Protein AF-A0A7J6NJK5-F1 (afdb_monomer_lite)

Secondary structure (DSSP, 8-state):
-HHHHHHHHHHSS-EEEEEESSEEETTS-EEEEEEEES--GGGEEEEEEEETTEEEP-EEEEEEEEPPPTTSPPEEEEEEEEPPPPGGG-SS-PEEEEEEETTS-EEEEEEEEEEE----EEEEEE-TTEEEEGGGTEEEE-SSSS--EEEESSPPPEEPP-SS-TT-EEEEEEEEEEE-S-S---EEEEESS-GGGGGTTTT-TT--TT---GGG---S-HHHHHHHHHSPPTT-TTS--EEEEETTTTEEEETTEEEEPPTTT--HHHH--TT-EEEEEEETTEEEEEETTEEEEEEEPPHHHHHHHHHHTTS--EEEEE--TTEEEEEEPPTTPPPP-

Radius of gyration: 24.94 Å; chains: 1; bounding box: 56×58×78 Å

Foldseek 3Di:
DVVVVVVVVVQQAKAFPAKPPQEDEAQAKDKIKTKIWQAALVFFDDKFKDFANHTFDKDFPDKDWDDDPPPGTTMIITMIITHHDDPVSQPDTQIKMWTATNVRRIYIDTSSHHYFHQFFWDPVQFFPQWDADPRRQKIFRNDDFFRGKIWTQFFFDWADQDPVFNQTWGKWKKAQAAFDAFQKAKKKKKKLDNRVQQPPPPPDPDDDPPHHHSVCQDDDDRVVSVLVNHADDPPSLLPMWMWMFGIVVTWIDINNDIHGDDVVLDDCSPPPDHGKMWMWIDGLFWIWIDINLHTRDIDGHDPVRSVSSVVCRVGTMMMMMTCGTGRRMMGIDTSPDDRHD

pLDDT: mean 83.82, std 15.02, range [39.5, 98.06]

InterPro domains:
  IPR006573 Neuralized homology repeat (NHR) domain [PF07177] (125-332)
  IPR037962 Neuralized [PTHR12429] (114-333)
  IPR043136 B30.2/SPRY domain superfamily [G3DSA:2.60.120.920] (121-333)

Organism: Perkinsus olseni (NCBI:txid32597)

Sequence (341 aa):
SFLLRGAFEYFDQARVVDVSPRVLPYDMRSTVKITVLNLDGRSVVGAEVRLAVELVPSEIQTVTGRSVPEGDPPCTEVTLSIPPIEEQRRQGGAVSISIIGRAGNVAEGTDCVRLYRPMVFEPVVKGSRVKLEEDGTVAVRKTGINNAVVFSKYPVKRLPRSVRLPSGGVYYSITVTRAATAMKTFALGLTTIDPSQSTASTSSLFASPTSFSAANLPSFHVEEDAMATLAPKAGESAGFCSLLVGYDPVRLWVNGRTHKISSRQWRPAREVSVGDSVGLLFSFDRVAVYQNGVLRVEVQLGDDEASLSRGHMASDWWAVLDVLGKVSGVRLNGEDEEPPE

Structure (mmCIF, N/CA/C/O backbone):
data_AF-A0A7J6NJK5-F1
#
_entry.id   AF-A0A7J6NJK5-F1
#
loop_
_atom_site.group_PDB
_atom_site.id
_atom_site.type_symbol
_atom_site.label_atom_id
_atom_site.label_alt_id
_atom_site.label_comp_id
_atom_site.label_asym_id
_atom_site.label_entity_id
_atom_site.label_seq_id
_atom_site.pdbx_PDB_ins_code
_atom_site.Cartn_x
_atom_site.Cartn_y
_atom_site.Cartn_z
_atom_site.occupancy
_atom_site.B_iso_or_equiv
_atom_site.auth_seq_id
_atom_site.auth_comp_id
_atom_site.auth_asym_id
_atom_site.auth_atom_id
_atom_site.pdbx_PDB_model_num
ATOM 1 N N . SER A 1 1 ? 14.242 -23.452 -50.412 1.00 53.22 1 SER A N 1
ATOM 2 C CA . SER A 1 1 ? 15.278 -22.532 -49.893 1.00 53.22 1 SER A CA 1
ATOM 3 C C . SER A 1 1 ? 14.728 -21.181 -49.422 1.00 53.22 1 SER A C 1
ATOM 5 O O . SER A 1 1 ? 15.377 -20.565 -48.591 1.00 53.22 1 SER A O 1
ATOM 7 N N . PHE A 1 2 ? 13.538 -20.725 -49.848 1.00 39.53 2 PHE A N 1
ATOM 8 C CA . PHE A 1 2 ? 12.938 -19.473 -49.342 1.00 39.53 2 PHE A CA 1
ATOM 9 C C . PHE A 1 2 ? 12.384 -19.553 -47.904 1.00 39.53 2 PHE A C 1
ATOM 11 O O . PHE A 1 2 ? 12.531 -18.597 -47.155 1.00 39.53 2 PHE A O 1
ATOM 18 N N . LEU A 1 3 ? 11.85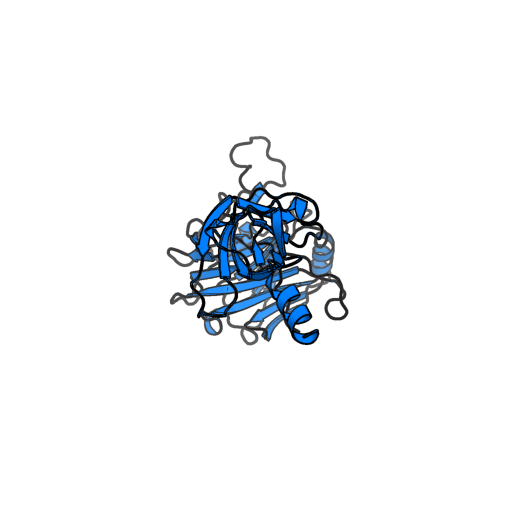2 -20.706 -47.472 1.00 39.50 3 LEU A N 1
ATOM 19 C CA . LEU A 1 3 ? 11.388 -20.904 -46.084 1.00 39.50 3 LEU A CA 1
ATOM 20 C C . LEU A 1 3 ? 12.532 -20.973 -45.051 1.00 39.50 3 LEU A C 1
ATOM 22 O O . LEU A 1 3 ? 12.324 -20.651 -43.891 1.00 39.50 3 LEU A O 1
ATOM 26 N N . LEU A 1 4 ? 13.749 -21.337 -45.477 1.00 41.00 4 LEU A N 1
ATOM 27 C CA . LEU A 1 4 ? 14.944 -21.315 -44.621 1.00 41.00 4 LEU A CA 1
ATOM 28 C C . LEU A 1 4 ? 15.528 -19.902 -44.499 1.00 41.00 4 LEU A C 1
ATOM 30 O O . LEU A 1 4 ? 15.938 -19.522 -43.413 1.00 41.00 4 LEU A O 1
ATOM 34 N N . ARG A 1 5 ? 15.501 -19.088 -45.565 1.00 42.41 5 ARG A N 1
ATOM 35 C CA . ARG A 1 5 ? 15.934 -17.679 -45.494 1.00 42.41 5 ARG A CA 1
ATOM 36 C C . ARG A 1 5 ? 15.085 -16.851 -44.527 1.00 42.41 5 ARG A C 1
ATOM 38 O O . ARG A 1 5 ? 15.652 -16.123 -43.727 1.00 42.41 5 ARG A O 1
ATOM 45 N N . GLY A 1 6 ? 13.763 -17.041 -44.539 1.00 43.25 6 GLY A N 1
ATOM 46 C CA . GLY A 1 6 ? 12.870 -16.380 -43.580 1.00 43.25 6 GLY A CA 1
ATOM 47 C C . GLY A 1 6 ? 13.055 -16.852 -42.132 1.00 43.25 6 GLY A C 1
ATOM 48 O O . GLY A 1 6 ? 12.812 -16.080 -41.213 1.00 43.25 6 GLY A O 1
ATOM 49 N N . ALA A 1 7 ? 13.523 -18.087 -41.911 1.00 45.38 7 ALA A N 1
ATOM 50 C CA . ALA A 1 7 ? 13.890 -18.556 -40.576 1.00 45.38 7 ALA A CA 1
ATOM 51 C C . ALA A 1 7 ? 15.211 -17.922 -40.106 1.00 45.38 7 ALA A C 1
ATOM 53 O O . ALA A 1 7 ? 15.264 -17.415 -38.994 1.00 45.38 7 ALA A O 1
ATOM 54 N N . PHE A 1 8 ? 16.243 -17.870 -40.960 1.00 46.16 8 PHE A N 1
ATOM 55 C CA . PHE A 1 8 ? 17.541 -17.266 -40.624 1.00 46.16 8 PHE A CA 1
ATOM 56 C C . PHE A 1 8 ? 17.480 -15.746 -40.411 1.00 46.16 8 PHE A C 1
ATOM 58 O O . PHE A 1 8 ? 18.129 -15.247 -39.499 1.00 46.16 8 PHE A O 1
ATOM 65 N N . GLU A 1 9 ? 16.643 -15.012 -41.151 1.00 48.94 9 GLU A N 1
ATOM 66 C CA . GLU A 1 9 ? 16.450 -13.568 -40.919 1.00 48.94 9 GLU A CA 1
ATOM 67 C C . GLU A 1 9 ? 15.833 -13.256 -39.540 1.00 48.94 9 GLU A C 1
ATOM 69 O O . GLU A 1 9 ? 16.074 -12.184 -38.988 1.00 48.94 9 GLU A O 1
ATOM 74 N N . TYR A 1 10 ? 15.106 -14.205 -38.936 1.00 48.06 10 TYR A N 1
ATOM 75 C CA . TYR A 1 10 ? 14.612 -14.100 -37.556 1.00 48.06 10 TYR A CA 1
ATOM 76 C C . TYR A 1 10 ? 15.658 -14.489 -36.491 1.00 48.06 10 TYR A C 1
ATOM 78 O O . TYR A 1 10 ? 15.478 -14.144 -35.322 1.00 48.06 10 TYR A O 1
ATOM 86 N N . PHE A 1 11 ? 16.744 -15.179 -36.866 1.00 54.00 11 PHE A N 1
ATOM 87 C CA . PHE A 1 11 ? 17.804 -15.621 -35.946 1.00 54.00 11 PHE A CA 1
ATOM 88 C C . PHE A 1 11 ? 18.951 -14.614 -35.774 1.00 54.00 11 PHE A C 1
ATOM 90 O O . PHE A 1 11 ? 19.716 -14.746 -34.825 1.00 54.00 11 PHE A O 1
ATOM 97 N N . ASP A 1 12 ? 19.054 -13.585 -36.617 1.00 64.69 12 ASP A N 1
ATOM 98 C CA . ASP A 1 12 ? 20.155 -12.611 -36.522 1.00 64.69 12 ASP A CA 1
ATOM 99 C C . ASP A 1 12 ? 19.806 -11.354 -35.710 1.00 64.69 12 ASP A C 1
ATOM 101 O O . ASP A 1 12 ? 20.689 -10.579 -35.336 1.00 64.69 12 ASP A O 1
ATOM 105 N N . GLN A 1 13 ? 18.524 -11.128 -35.406 1.00 78.31 13 GLN A N 1
ATOM 106 C CA . GLN A 1 13 ? 18.110 -9.961 -34.631 1.00 78.31 13 GLN A CA 1
ATOM 107 C C . GLN A 1 13 ? 18.151 -10.260 -33.134 1.00 78.31 13 GLN A C 1
ATOM 109 O O . GLN A 1 13 ? 17.471 -11.164 -32.637 1.00 78.31 13 GLN A O 1
ATOM 114 N N . ALA A 1 14 ? 18.944 -9.467 -32.414 1.00 82.50 14 ALA A N 1
ATOM 115 C CA . ALA A 1 14 ? 18.967 -9.488 -30.963 1.00 82.50 14 ALA A CA 1
ATOM 116 C C . ALA A 1 14 ? 17.609 -9.011 -30.425 1.00 82.50 14 ALA A C 1
ATOM 118 O O . ALA A 1 14 ? 17.101 -7.969 -30.839 1.00 82.50 14 ALA A O 1
ATOM 119 N N . ARG A 1 15 ? 17.004 -9.769 -29.506 1.00 86.69 15 ARG A N 1
ATOM 120 C CA . ARG A 1 15 ? 15.652 -9.475 -29.006 1.00 86.69 15 ARG A CA 1
ATOM 121 C C . ARG A 1 15 ? 15.552 -9.674 -27.504 1.00 86.69 15 ARG A C 1
ATOM 123 O O . ARG A 1 15 ? 15.949 -10.718 -26.990 1.00 86.69 15 ARG A O 1
ATOM 130 N N . VAL A 1 16 ? 14.950 -8.705 -26.815 1.00 87.12 16 VAL A N 1
ATOM 131 C CA . VAL A 1 16 ? 14.536 -8.864 -25.417 1.00 87.12 16 VAL A CA 1
ATOM 132 C C . VAL A 1 16 ? 13.355 -9.834 -25.370 1.00 87.12 16 VAL A C 1
ATOM 134 O O . VAL A 1 16 ? 12.302 -9.566 -25.950 1.00 87.12 16 VAL A O 1
ATOM 137 N N . VAL A 1 17 ? 13.535 -10.979 -24.713 1.00 89.06 17 VAL A N 1
ATOM 138 C CA . VAL A 1 17 ? 12.494 -12.019 -24.602 1.00 89.06 17 VAL A CA 1
ATOM 139 C C . VAL A 1 17 ? 11.865 -12.108 -23.227 1.00 89.06 17 VAL A C 1
ATOM 141 O O . VAL A 1 17 ? 10.730 -12.564 -23.109 1.00 89.06 17 VAL A O 1
ATOM 144 N N . ASP A 1 18 ? 12.576 -11.661 -22.196 1.00 88.88 18 ASP A N 1
ATOM 145 C CA . ASP A 1 18 ? 12.035 -11.601 -20.849 1.00 88.88 18 ASP A CA 1
ATOM 146 C C . ASP A 1 18 ? 12.670 -10.470 -20.048 1.00 88.88 18 ASP A C 1
ATOM 148 O O . ASP A 1 18 ? 13.848 -10.147 -20.225 1.00 88.88 18 ASP A O 1
ATOM 152 N N . VAL A 1 19 ? 11.868 -9.894 -19.158 1.00 89.00 19 VAL A N 1
ATOM 153 C CA . VAL A 1 19 ? 12.282 -8.869 -18.206 1.00 89.00 19 VAL A CA 1
ATOM 154 C C . VAL A 1 19 ? 11.649 -9.185 -16.858 1.00 89.00 19 VAL A C 1
ATOM 156 O O . VAL A 1 19 ? 10.432 -9.350 -16.753 1.00 89.00 19 VAL A O 1
ATOM 159 N N . SER A 1 20 ? 12.481 -9.269 -15.822 1.00 89.88 20 SER A N 1
ATOM 160 C CA . SER A 1 20 ? 12.057 -9.593 -14.464 1.00 89.88 20 SER A CA 1
ATOM 161 C C . SER A 1 20 ? 12.750 -8.689 -13.433 1.00 89.88 20 SER A C 1
ATOM 163 O O . SER A 1 20 ? 13.978 -8.624 -13.429 1.00 89.88 20 SER A O 1
ATOM 165 N N . PRO A 1 21 ? 12.009 -8.053 -12.508 1.00 89.69 21 PRO A N 1
ATOM 166 C CA . PRO A 1 21 ? 10.549 -8.056 -12.422 1.00 89.69 21 PRO A CA 1
ATOM 167 C C . PRO A 1 21 ? 9.915 -7.179 -13.519 1.00 89.69 21 PRO A C 1
ATOM 169 O O . PRO A 1 21 ? 10.523 -6.227 -13.998 1.00 89.69 21 PRO A O 1
ATOM 172 N N . ARG A 1 22 ? 8.664 -7.481 -13.897 1.00 87.50 22 ARG A N 1
ATOM 173 C CA . ARG A 1 22 ? 7.872 -6.672 -14.856 1.00 87.50 22 ARG A CA 1
ATOM 174 C C . ARG A 1 22 ? 7.278 -5.403 -14.247 1.00 87.50 22 ARG A C 1
ATOM 176 O O . ARG A 1 22 ? 6.635 -4.617 -14.938 1.00 87.50 22 ARG A O 1
ATOM 183 N N . VAL A 1 23 ? 7.452 -5.227 -12.945 1.00 85.50 23 VAL A N 1
ATOM 184 C CA . VAL A 1 23 ? 6.985 -4.071 -12.190 1.00 85.50 23 VAL A CA 1
ATOM 185 C C . VAL A 1 23 ? 8.125 -3.542 -11.339 1.00 85.50 23 VAL A C 1
ATOM 187 O O . VAL A 1 23 ? 8.791 -4.327 -10.663 1.00 85.50 23 VAL A O 1
ATOM 190 N N . LEU A 1 24 ? 8.351 -2.229 -11.373 1.00 85.88 24 LEU A N 1
ATOM 191 C CA . LEU A 1 24 ? 9.367 -1.581 -10.544 1.00 85.88 24 LEU A CA 1
ATOM 192 C C . LEU A 1 24 ? 8.744 -0.540 -9.621 1.00 85.88 24 LEU A C 1
ATOM 194 O O . LEU A 1 24 ? 7.937 0.273 -10.083 1.00 85.88 24 LEU A O 1
ATOM 198 N N . PRO A 1 25 ? 9.139 -0.530 -8.340 1.00 85.62 25 PRO A N 1
ATOM 199 C CA . PRO A 1 25 ? 8.789 0.553 -7.449 1.00 85.62 25 PRO A CA 1
ATOM 200 C C . PRO A 1 25 ? 9.523 1.829 -7.872 1.00 85.62 25 PRO A C 1
ATOM 202 O O . PRO A 1 25 ? 10.725 1.805 -8.145 1.00 85.62 25 PRO A O 1
ATOM 205 N N . TYR A 1 26 ? 8.821 2.956 -7.897 1.00 85.06 26 TYR A N 1
ATOM 206 C CA . TYR A 1 26 ? 9.485 4.256 -7.975 1.00 85.06 26 TYR A CA 1
ATOM 207 C C . TYR A 1 26 ? 10.072 4.648 -6.604 1.00 85.06 26 TYR A C 1
ATOM 209 O O . TYR A 1 26 ? 9.791 3.997 -5.597 1.00 85.06 26 TYR A O 1
ATOM 217 N N . ASP A 1 27 ? 10.917 5.686 -6.562 1.00 84.25 27 ASP A N 1
ATOM 218 C CA . ASP A 1 27 ? 11.643 6.159 -5.363 1.00 84.25 27 ASP A CA 1
ATOM 219 C C . ASP A 1 27 ? 12.529 5.098 -4.673 1.00 84.25 27 ASP A C 1
ATOM 221 O O . ASP A 1 27 ? 13.123 5.345 -3.621 1.00 84.25 27 ASP A O 1
ATOM 225 N N . MET A 1 28 ? 12.674 3.922 -5.281 1.00 85.06 28 MET A N 1
ATOM 226 C CA . MET A 1 28 ? 13.475 2.817 -4.778 1.00 85.06 28 MET A CA 1
ATOM 227 C C . MET A 1 28 ? 14.457 2.363 -5.849 1.00 85.06 28 MET A C 1
ATOM 229 O O . MET A 1 28 ? 14.147 2.312 -7.040 1.00 85.06 28 MET A O 1
ATOM 233 N N . ARG A 1 29 ? 15.667 2.008 -5.412 1.00 88.69 29 ARG A N 1
ATOM 234 C CA . ARG A 1 29 ? 16.632 1.360 -6.296 1.00 88.69 29 ARG A CA 1
ATOM 235 C C . ARG A 1 29 ? 16.080 -0.007 -6.675 1.00 88.69 29 ARG A C 1
ATOM 237 O O . ARG A 1 29 ? 15.724 -0.790 -5.799 1.00 88.69 29 ARG A O 1
ATOM 244 N N . SER A 1 30 ? 16.064 -0.294 -7.967 1.00 90.31 30 SER A N 1
ATOM 245 C CA . SER A 1 30 ? 15.535 -1.544 -8.491 1.00 90.31 30 SER A CA 1
ATOM 246 C C . SER A 1 30 ? 16.601 -2.312 -9.256 1.00 90.31 30 SER A C 1
ATOM 248 O O . SER A 1 30 ? 17.482 -1.725 -9.881 1.00 90.31 30 SER A O 1
ATOM 250 N N . THR A 1 31 ? 16.521 -3.638 -9.202 1.00 91.94 31 THR A N 1
ATOM 251 C CA . THR A 1 31 ? 17.359 -4.524 -10.013 1.00 91.94 31 THR A CA 1
ATOM 252 C C . THR A 1 31 ? 16.481 -5.196 -11.054 1.00 91.94 31 THR A C 1
ATOM 254 O O . THR A 1 31 ? 15.470 -5.800 -10.700 1.00 91.94 31 THR A O 1
ATOM 257 N N . VAL A 1 32 ? 16.858 -5.083 -12.325 1.00 91.88 32 VAL A N 1
ATOM 258 C CA . VAL A 1 32 ? 16.126 -5.672 -13.449 1.00 91.88 32 VAL A CA 1
ATOM 259 C C . VAL A 1 32 ? 17.016 -6.666 -14.163 1.00 91.88 32 VAL A C 1
ATOM 261 O O . VAL A 1 32 ? 18.139 -6.354 -14.544 1.00 91.88 32 VAL A O 1
ATOM 264 N N . LYS A 1 33 ? 16.494 -7.867 -14.364 1.00 92.31 33 LYS A N 1
ATOM 265 C CA . LYS A 1 33 ? 17.125 -8.941 -15.114 1.00 92.31 33 LYS A CA 1
ATOM 266 C C . LYS A 1 33 ? 16.468 -9.037 -16.480 1.00 92.31 33 LYS A C 1
ATOM 268 O O . LYS A 1 33 ? 15.254 -9.204 -16.573 1.00 92.31 33 LYS A O 1
ATOM 273 N N . ILE A 1 34 ? 17.275 -8.941 -17.524 1.00 90.69 34 ILE A N 1
ATOM 274 C CA . ILE A 1 34 ? 16.834 -8.934 -18.916 1.00 90.69 34 ILE A CA 1
ATOM 275 C C . ILE A 1 34 ? 17.445 -10.134 -19.611 1.00 90.69 34 ILE A C 1
ATOM 277 O O . ILE A 1 34 ? 18.653 -10.355 -19.541 1.00 90.69 34 ILE A O 1
ATOM 281 N N . THR A 1 35 ? 16.606 -10.890 -20.303 1.00 88.38 35 THR A N 1
ATOM 282 C CA . THR A 1 35 ? 17.037 -12.013 -21.130 1.00 88.38 35 THR A CA 1
ATOM 283 C C . THR A 1 35 ? 16.979 -11.594 -22.591 1.00 88.38 35 THR A C 1
ATOM 285 O O . THR A 1 35 ? 15.918 -11.211 -23.091 1.00 88.38 35 THR A O 1
ATOM 288 N N . VAL A 1 36 ? 18.120 -11.665 -23.273 1.00 86.81 36 VAL A N 1
ATOM 289 C CA . VAL A 1 36 ? 18.286 -11.299 -24.681 1.00 86.81 36 VAL A CA 1
ATOM 290 C C . VAL A 1 36 ? 18.660 -12.540 -25.484 1.00 86.81 36 VAL A C 1
ATOM 292 O O . VAL A 1 36 ? 19.646 -13.208 -25.166 1.00 86.81 36 VAL A O 1
ATOM 295 N N . LEU A 1 37 ? 17.889 -12.844 -26.527 1.00 85.62 37 LEU A N 1
ATOM 296 C CA . LEU A 1 37 ? 18.253 -13.857 -27.521 1.00 85.62 37 LEU A CA 1
ATOM 297 C C . LEU A 1 37 ? 19.108 -13.249 -28.629 1.00 85.62 37 LEU A C 1
ATOM 299 O O . LEU A 1 37 ? 18.997 -12.056 -28.910 1.00 85.62 37 LEU A O 1
ATOM 303 N N . ASN A 1 38 ? 19.912 -14.092 -29.277 1.00 82.31 38 ASN A N 1
ATOM 304 C CA . ASN A 1 38 ? 20.775 -13.744 -30.410 1.00 82.31 38 ASN A CA 1
ATOM 305 C C . ASN A 1 38 ? 21.809 -12.662 -30.071 1.00 82.31 38 ASN A C 1
ATOM 307 O O . ASN A 1 38 ? 22.196 -11.854 -30.914 1.00 82.31 38 ASN A O 1
ATOM 311 N N . LEU A 1 39 ? 22.269 -12.642 -28.818 1.00 78.00 39 LEU A N 1
ATOM 312 C CA . LEU A 1 39 ? 23.338 -11.761 -28.369 1.00 78.00 39 LEU A CA 1
ATOM 313 C C . LEU A 1 39 ? 24.341 -12.574 -27.558 1.00 78.00 39 LEU A C 1
ATOM 315 O O . LEU A 1 39 ? 23.973 -13.196 -26.564 1.00 78.00 39 LEU A O 1
ATOM 319 N N . ASP A 1 40 ? 25.606 -12.575 -27.976 1.00 77.69 40 ASP A N 1
ATOM 320 C CA . ASP A 1 40 ? 26.704 -13.133 -27.182 1.00 77.69 40 ASP A CA 1
ATOM 321 C C . ASP A 1 40 ? 27.016 -12.192 -26.010 1.00 77.69 40 ASP A C 1
ATOM 323 O O . ASP A 1 40 ? 27.186 -10.985 -26.197 1.00 77.69 40 ASP A O 1
ATOM 327 N N . GLY A 1 41 ? 27.137 -12.740 -24.801 1.00 69.31 41 GLY A N 1
ATOM 328 C CA . GLY A 1 41 ? 27.370 -11.969 -23.581 1.00 69.31 41 GLY A CA 1
ATOM 329 C C . GLY A 1 41 ? 28.659 -11.153 -23.632 1.00 69.31 41 GLY A C 1
ATOM 330 O O . GLY A 1 41 ? 28.711 -10.049 -23.100 1.00 69.31 41 GLY A O 1
ATOM 331 N N . ARG A 1 42 ? 29.683 -11.631 -24.352 1.00 76.88 42 ARG A N 1
ATOM 332 C CA . ARG A 1 42 ? 30.941 -10.883 -24.564 1.00 76.88 42 ARG A CA 1
ATOM 333 C C . ARG A 1 42 ? 30.784 -9.676 -25.487 1.00 76.88 42 ARG A C 1
ATOM 335 O O . ARG A 1 42 ? 31.674 -8.826 -25.547 1.00 76.88 42 ARG A O 1
ATOM 342 N N . SER A 1 43 ? 29.680 -9.629 -26.223 1.00 80.38 43 SER A N 1
ATOM 343 C CA . SER A 1 43 ? 29.366 -8.568 -27.169 1.00 80.38 43 SER A CA 1
ATOM 344 C C . SER A 1 43 ? 28.515 -7.464 -26.552 1.00 80.38 43 SER A C 1
ATOM 346 O O . SER A 1 43 ? 28.355 -6.443 -27.206 1.00 80.38 43 SER A O 1
ATOM 348 N N . VAL A 1 44 ? 28.001 -7.600 -25.325 1.00 81.50 44 VAL A N 1
ATOM 349 C CA . VAL A 1 44 ? 27.269 -6.513 -24.650 1.00 81.50 44 VAL A CA 1
ATOM 350 C C . VAL A 1 44 ? 28.238 -5.383 -24.297 1.00 81.50 44 VAL A C 1
ATOM 352 O O . VAL A 1 44 ? 29.250 -5.614 -23.638 1.00 81.50 44 VAL A O 1
ATOM 355 N N . VAL A 1 45 ? 27.932 -4.160 -24.733 1.00 85.19 45 VAL A N 1
ATOM 356 C CA . VAL A 1 45 ? 28.748 -2.961 -24.455 1.00 85.19 45 VAL A CA 1
ATOM 357 C C . VAL A 1 45 ? 27.993 -1.892 -23.677 1.00 85.19 45 VAL A C 1
ATOM 359 O O . VAL A 1 45 ? 28.621 -1.015 -23.092 1.00 85.19 45 VAL A O 1
ATOM 362 N N . GLY A 1 46 ? 26.663 -1.963 -23.648 1.00 84.19 46 GLY A N 1
ATOM 363 C CA . GLY A 1 46 ? 25.845 -0.986 -22.951 1.00 84.19 46 GLY A CA 1
ATOM 364 C C . GLY A 1 46 ? 24.399 -1.431 -22.794 1.00 84.19 46 GLY A C 1
ATOM 365 O O . GLY A 1 46 ? 23.942 -2.393 -23.413 1.00 84.19 46 GLY A O 1
ATOM 366 N N . ALA A 1 47 ? 23.692 -0.708 -21.938 1.00 85.50 47 ALA A N 1
ATOM 367 C CA . ALA A 1 47 ? 22.262 -0.822 -21.744 1.00 85.50 47 ALA A CA 1
ATOM 368 C C . ALA A 1 47 ? 21.706 0.586 -21.546 1.00 85.50 47 ALA A C 1
ATOM 370 O O . ALA A 1 47 ? 22.270 1.376 -20.789 1.00 85.50 47 ALA A O 1
ATOM 371 N N . GLU A 1 48 ? 20.615 0.885 -22.233 1.00 88.56 48 GLU A N 1
ATOM 372 C CA . GLU A 1 48 ? 19.862 2.119 -22.085 1.00 88.56 48 GLU A CA 1
ATOM 373 C C . GLU A 1 48 ? 18.490 1.783 -21.513 1.00 88.56 48 GLU A C 1
ATOM 375 O O . GLU A 1 48 ? 17.733 1.004 -22.093 1.00 88.56 48 GLU A O 1
ATOM 380 N N . VAL A 1 49 ? 18.161 2.389 -20.378 1.00 83.88 49 VAL A N 1
ATOM 381 C CA . VAL A 1 49 ? 16.812 2.359 -19.816 1.00 83.88 49 VAL A CA 1
ATOM 382 C C . VAL A 1 49 ? 16.168 3.699 -20.119 1.00 83.88 49 VAL A C 1
ATOM 384 O O . VAL A 1 49 ? 16.734 4.745 -19.807 1.00 83.88 49 VAL A O 1
ATOM 387 N N . ARG A 1 50 ? 14.989 3.687 -20.732 1.00 84.00 50 ARG A N 1
ATOM 388 C CA . ARG A 1 50 ? 14.237 4.901 -21.039 1.00 84.00 50 ARG A CA 1
ATOM 389 C C . ARG A 1 50 ? 12.876 4.861 -20.367 1.00 84.00 50 ARG A C 1
ATOM 391 O O . ARG A 1 50 ? 12.211 3.829 -20.331 1.00 84.00 50 ARG A O 1
ATOM 398 N N . LEU A 1 51 ? 12.465 6.004 -19.836 1.00 80.38 51 LEU A N 1
ATOM 399 C CA . LEU A 1 51 ? 11.115 6.245 -19.352 1.00 80.38 51 LEU A CA 1
ATOM 400 C C . LEU A 1 51 ? 10.441 7.193 -20.339 1.00 80.38 51 LEU A C 1
ATOM 402 O O . LEU A 1 51 ? 10.800 8.369 -20.414 1.00 80.38 51 LEU A O 1
ATOM 406 N N . ALA A 1 52 ? 9.502 6.671 -21.130 1.00 80.94 52 ALA A N 1
ATOM 407 C CA . ALA A 1 52 ? 9.037 7.347 -22.341 1.00 80.94 52 ALA A CA 1
ATOM 408 C C . ALA A 1 52 ? 10.224 7.741 -23.251 1.00 80.94 52 ALA A C 1
ATOM 410 O O . ALA A 1 52 ? 10.862 6.875 -23.843 1.00 80.94 52 ALA A O 1
ATOM 411 N N . VAL A 1 53 ? 10.540 9.035 -23.354 1.00 80.44 53 VAL A N 1
ATOM 412 C CA . VAL A 1 53 ? 11.654 9.552 -24.172 1.00 80.44 53 VAL A CA 1
ATOM 413 C C . VAL A 1 53 ? 12.904 9.890 -23.359 1.00 80.44 53 VAL A C 1
ATOM 415 O O . VAL A 1 53 ? 13.946 10.189 -23.939 1.00 80.44 53 VAL A O 1
ATOM 418 N N . GLU A 1 54 ? 12.819 9.869 -22.029 1.00 84.00 54 GLU A N 1
ATOM 419 C CA . GLU A 1 54 ? 13.909 10.305 -21.164 1.00 84.00 54 GLU A CA 1
ATOM 420 C C . GLU A 1 54 ? 14.828 9.136 -20.804 1.00 84.00 54 GLU A C 1
ATOM 422 O O . GLU A 1 54 ? 14.366 8.075 -20.381 1.00 84.00 54 GLU A O 1
ATOM 427 N N . LEU A 1 55 ? 16.139 9.340 -20.940 1.00 87.00 55 LEU A N 1
ATOM 428 C CA . LEU A 1 55 ? 17.134 8.368 -20.506 1.00 87.00 55 LEU A CA 1
ATOM 429 C C . LEU A 1 55 ? 17.197 8.343 -18.974 1.00 87.00 55 LEU A C 1
ATOM 431 O O . LEU A 1 55 ? 17.491 9.352 -18.332 1.00 87.00 55 LEU A O 1
ATOM 435 N N . VAL A 1 56 ? 16.958 7.172 -18.397 1.00 85.94 56 VAL A N 1
ATOM 436 C CA . VAL A 1 56 ? 17.166 6.910 -16.976 1.00 85.94 56 VAL A CA 1
ATOM 437 C C . VAL A 1 56 ? 18.583 6.361 -16.820 1.00 85.94 56 VAL A C 1
ATOM 439 O O . VAL A 1 56 ? 18.922 5.379 -17.486 1.00 85.94 56 VAL A O 1
ATOM 442 N N . PRO A 1 57 ? 19.432 6.955 -15.961 1.00 87.00 57 PRO A N 1
ATOM 443 C CA . PRO A 1 57 ? 20.747 6.393 -15.687 1.00 87.00 57 PRO A CA 1
ATOM 444 C C . PRO A 1 57 ? 20.601 4.938 -15.238 1.00 87.00 57 PRO A C 1
ATOM 446 O O . PRO A 1 57 ? 19.803 4.651 -14.356 1.00 87.00 57 PRO A O 1
ATOM 449 N N . SER A 1 58 ? 21.354 4.014 -15.822 1.00 88.25 58 SER A N 1
ATOM 450 C CA . SER A 1 58 ? 21.336 2.605 -15.425 1.00 88.25 58 SER A CA 1
ATOM 451 C C . SER A 1 58 ? 22.743 2.039 -15.457 1.00 88.25 58 SER A C 1
ATOM 453 O O . SER A 1 58 ? 23.524 2.369 -16.346 1.00 88.25 58 SER A O 1
ATOM 455 N N . GLU A 1 59 ? 23.057 1.169 -14.504 1.00 90.81 59 GLU A N 1
ATOM 456 C CA . GLU A 1 59 ? 24.367 0.533 -14.401 1.00 90.81 59 GLU A CA 1
ATOM 457 C C . GLU A 1 59 ? 24.237 -0.967 -14.666 1.00 90.81 59 GLU A C 1
ATOM 459 O O . GLU A 1 59 ? 23.435 -1.650 -14.024 1.00 90.81 59 GLU A O 1
ATOM 464 N N . ILE A 1 60 ? 25.029 -1.492 -15.603 1.00 90.25 60 ILE A N 1
ATOM 465 C CA . ILE A 1 60 ? 25.141 -2.938 -15.804 1.00 90.25 60 ILE A CA 1
ATOM 466 C C . ILE A 1 60 ? 25.912 -3.517 -14.620 1.00 90.25 60 ILE A C 1
ATOM 468 O O . ILE A 1 60 ? 27.097 -3.244 -14.457 1.00 90.25 60 ILE A O 1
ATOM 472 N N . GLN A 1 61 ? 25.251 -4.347 -13.819 1.00 91.69 61 GLN A N 1
ATOM 473 C CA . GLN A 1 61 ? 25.893 -5.048 -12.710 1.00 91.69 61 GLN A CA 1
ATOM 474 C C . GLN A 1 61 ? 26.552 -6.343 -13.171 1.00 91.69 61 GLN A C 1
ATOM 476 O O . GLN A 1 61 ? 27.684 -6.640 -12.796 1.00 91.69 61 GLN A O 1
ATOM 481 N N . THR A 1 62 ? 25.838 -7.138 -13.971 1.00 90.31 62 THR A N 1
ATOM 482 C CA . THR A 1 62 ? 26.331 -8.431 -14.450 1.00 90.31 62 THR A CA 1
ATOM 483 C C . THR A 1 62 ? 25.869 -8.705 -15.873 1.00 90.31 62 THR A C 1
ATOM 485 O O . THR A 1 62 ? 24.778 -8.307 -16.285 1.00 90.31 62 THR A O 1
ATOM 488 N N . VAL A 1 63 ? 26.711 -9.420 -16.618 1.00 90.62 63 VAL A N 1
ATOM 489 C CA . VAL A 1 63 ? 26.389 -9.971 -17.935 1.00 90.62 63 VAL A CA 1
ATOM 490 C C . VAL A 1 63 ? 26.798 -11.433 -17.928 1.00 90.62 63 VAL A C 1
ATOM 492 O O . VAL A 1 63 ? 27.972 -11.752 -17.746 1.00 90.62 63 VAL A O 1
ATOM 495 N N . THR A 1 64 ? 25.830 -12.324 -18.109 1.00 88.44 64 THR A N 1
ATOM 496 C CA . THR A 1 64 ? 26.053 -13.769 -18.089 1.00 88.44 64 THR A CA 1
ATOM 497 C C . THR A 1 64 ? 25.570 -14.368 -19.400 1.00 88.44 64 THR A C 1
ATOM 499 O O . THR A 1 64 ? 24.371 -14.401 -19.672 1.00 88.44 64 THR A O 1
ATOM 502 N N . GLY A 1 65 ? 26.500 -14.862 -20.217 1.00 84.94 65 GLY A N 1
ATOM 503 C CA . GLY A 1 65 ? 26.151 -15.706 -21.357 1.00 84.94 65 GLY A CA 1
ATOM 504 C C . GLY A 1 65 ? 25.711 -17.082 -20.860 1.00 84.94 65 GLY A C 1
ATOM 505 O O . GLY A 1 65 ? 26.405 -17.697 -20.049 1.00 84.94 65 GLY A O 1
ATOM 506 N N . ARG A 1 66 ? 24.563 -17.570 -21.325 1.00 79.44 66 ARG A N 1
ATOM 507 C CA . ARG A 1 66 ? 24.101 -18.932 -21.055 1.00 79.44 66 ARG A CA 1
ATOM 508 C C . ARG A 1 66 ? 24.549 -19.844 -22.189 1.00 79.44 66 ARG A C 1
ATOM 510 O O . ARG A 1 66 ? 24.316 -19.546 -23.358 1.00 79.44 66 ARG A O 1
ATOM 517 N N . SER A 1 67 ? 25.169 -20.969 -21.838 1.00 72.44 67 SER A N 1
ATOM 518 C CA . SER A 1 67 ? 25.395 -22.052 -22.791 1.00 72.44 67 SER A CA 1
ATOM 519 C C . SER A 1 67 ? 24.047 -22.650 -23.166 1.00 72.44 67 SER A C 1
ATOM 521 O O . SER A 1 67 ? 23.327 -23.154 -22.302 1.00 72.44 67 SER A O 1
ATOM 523 N N . VAL A 1 68 ? 23.718 -22.585 -24.443 1.00 77.50 68 VAL A N 1
ATOM 524 C CA . VAL A 1 68 ? 22.550 -23.244 -25.016 1.00 77.50 68 VAL A CA 1
ATOM 525 C C . VAL A 1 68 ? 22.998 -24.520 -25.743 1.00 77.50 68 VAL A C 1
ATOM 527 O O . VAL A 1 68 ? 24.169 -24.603 -26.130 1.00 77.50 68 VAL A O 1
ATOM 530 N N . PRO A 1 69 ? 22.129 -25.538 -25.871 1.00 81.75 69 PRO A N 1
ATOM 531 C CA . PRO A 1 69 ? 22.399 -26.715 -26.691 1.00 81.75 69 PRO A CA 1
ATOM 532 C C . PRO A 1 69 ? 22.895 -26.353 -28.096 1.00 81.75 69 PRO A C 1
ATOM 534 O O . PRO A 1 69 ? 22.582 -25.291 -28.633 1.00 81.75 69 PRO A O 1
ATOM 537 N N . GLU A 1 70 ? 23.671 -27.247 -28.705 1.00 77.69 70 GLU A N 1
ATOM 538 C CA . GLU A 1 70 ? 24.150 -27.053 -30.073 1.00 77.69 70 GLU A CA 1
ATOM 539 C C . GLU A 1 70 ? 22.960 -26.892 -31.036 1.00 77.69 70 GLU A C 1
ATOM 541 O O . GLU A 1 70 ? 22.102 -27.770 -31.126 1.00 77.69 70 GLU A O 1
ATOM 546 N N . GLY A 1 71 ? 22.903 -25.750 -31.728 1.00 77.62 71 GLY A N 1
ATOM 547 C CA . GLY A 1 71 ? 21.812 -25.383 -32.637 1.00 77.62 71 GLY A CA 1
ATOM 548 C C . GLY A 1 71 ? 20.812 -24.366 -32.077 1.00 77.62 71 GLY A C 1
ATOM 549 O O . GLY A 1 71 ? 20.074 -23.778 -32.866 1.00 77.62 71 GLY A O 1
ATOM 550 N N . ASP A 1 72 ? 20.820 -24.101 -30.769 1.00 76.69 72 ASP A N 1
ATOM 551 C CA . ASP A 1 72 ? 19.967 -23.076 -30.164 1.00 76.69 72 ASP A CA 1
ATOM 552 C C . ASP A 1 72 ? 20.613 -21.676 -30.235 1.00 76.69 72 ASP A C 1
ATOM 554 O O . ASP A 1 72 ? 21.843 -21.541 -30.199 1.00 76.69 72 ASP A O 1
ATOM 558 N N . PRO A 1 73 ? 19.803 -20.603 -30.322 1.00 79.56 73 PRO A N 1
ATOM 559 C CA . PRO A 1 73 ? 20.309 -19.236 -30.356 1.00 79.56 73 PRO A CA 1
ATOM 560 C C . PRO A 1 73 ? 20.995 -18.848 -29.038 1.00 79.56 73 PRO A C 1
ATOM 562 O O . PRO A 1 73 ? 20.476 -19.168 -27.962 1.00 79.56 73 PRO A O 1
ATOM 565 N N . PRO A 1 74 ? 22.122 -18.107 -29.075 1.00 83.38 74 PRO A N 1
ATOM 566 C CA . PRO A 1 74 ? 22.800 -17.679 -27.859 1.00 83.38 74 PRO A CA 1
ATOM 567 C C . PRO A 1 74 ? 21.866 -16.816 -27.009 1.00 83.38 74 PRO A C 1
ATOM 569 O O . PRO A 1 74 ? 21.159 -15.941 -27.512 1.00 83.38 74 PRO A O 1
ATOM 572 N N . CYS A 1 75 ? 21.885 -17.062 -25.704 1.00 86.44 75 CYS A N 1
ATOM 573 C CA . CYS A 1 75 ? 21.056 -16.361 -24.738 1.00 86.44 75 CYS A CA 1
ATOM 574 C C . CYS A 1 75 ? 21.953 -15.631 -23.742 1.00 86.44 75 CYS A C 1
ATOM 576 O O . CYS A 1 75 ? 22.771 -16.252 -23.061 1.00 86.44 75 CYS A O 1
ATOM 578 N N . THR A 1 76 ? 21.767 -14.322 -23.611 1.00 89.19 76 THR A N 1
ATOM 579 C CA . THR A 1 76 ? 22.492 -13.495 -22.647 1.00 89.19 76 THR A CA 1
ATOM 580 C C . THR A 1 76 ? 21.543 -12.935 -21.613 1.00 89.19 76 THR A C 1
ATOM 582 O O . THR A 1 76 ? 20.474 -12.422 -21.926 1.00 89.19 76 THR A O 1
ATOM 585 N N . GLU A 1 77 ? 21.965 -13.021 -20.363 1.00 90.06 77 GLU A N 1
ATOM 586 C CA . GLU A 1 77 ? 21.293 -12.408 -19.238 1.00 90.06 77 GLU A CA 1
ATOM 587 C C . GLU A 1 77 ? 22.060 -11.162 -18.801 1.00 90.06 77 GLU A C 1
ATOM 589 O O . GLU A 1 77 ? 23.250 -11.235 -18.491 1.00 90.06 77 GLU A O 1
ATOM 594 N N . VAL A 1 78 ? 21.374 -10.026 -18.767 1.00 89.06 78 VAL A N 1
ATOM 595 C CA . VAL A 1 78 ? 21.921 -8.744 -18.322 1.00 89.06 78 VAL A CA 1
ATOM 596 C C . VAL A 1 78 ? 21.180 -8.315 -17.064 1.00 89.06 78 VAL A C 1
ATOM 598 O O . VAL A 1 78 ? 19.954 -8.228 -17.069 1.00 89.06 78 VAL A O 1
ATOM 601 N N . THR A 1 79 ? 21.915 -8.033 -15.991 1.00 91.94 79 THR A N 1
ATOM 602 C CA . THR A 1 79 ? 21.345 -7.463 -14.764 1.00 91.94 79 THR A CA 1
ATOM 603 C C . THR A 1 79 ? 21.680 -5.982 -14.691 1.00 91.94 79 THR A C 1
ATOM 605 O O . THR A 1 79 ? 22.854 -5.609 -14.702 1.00 91.94 79 THR A O 1
ATOM 608 N N . LEU A 1 80 ? 20.651 -5.143 -14.595 1.00 92.56 80 LEU A N 1
ATOM 609 C CA . LEU A 1 80 ? 20.754 -3.694 -14.476 1.00 92.56 80 LEU A CA 1
ATOM 610 C C . LEU A 1 80 ? 20.364 -3.236 -13.074 1.00 92.56 80 LEU A C 1
ATOM 612 O O . LEU A 1 80 ? 19.345 -3.667 -12.536 1.00 92.56 80 LEU A O 1
ATOM 616 N N . SER A 1 81 ? 21.132 -2.299 -12.527 1.00 92.12 81 SER A N 1
ATOM 617 C CA . SER A 1 81 ? 20.727 -1.475 -11.392 1.00 92.12 81 SER A CA 1
ATOM 618 C C . SER A 1 81 ? 20.138 -0.174 -11.910 1.00 92.12 81 SER A C 1
ATOM 620 O O . SER A 1 81 ? 20.830 0.612 -12.560 1.00 92.12 81 SER A O 1
ATOM 622 N N . ILE A 1 82 ? 18.874 0.066 -11.582 1.00 89.81 82 ILE A N 1
ATOM 623 C CA . ILE A 1 82 ? 18.154 1.293 -11.908 1.00 89.81 82 ILE A CA 1
ATOM 624 C C . ILE A 1 82 ? 18.041 2.116 -10.613 1.00 89.81 82 ILE A C 1
ATOM 626 O O . ILE A 1 82 ? 17.562 1.595 -9.598 1.00 89.81 82 ILE A O 1
ATOM 630 N N . PRO A 1 83 ? 18.524 3.370 -10.588 1.00 88.38 83 PRO A N 1
ATOM 631 C CA . PRO A 1 83 ? 18.371 4.256 -9.445 1.00 88.38 83 PRO A CA 1
ATOM 632 C C . PRO A 1 83 ? 16.886 4.579 -9.206 1.00 88.38 83 PRO A C 1
ATOM 634 O O . PRO A 1 83 ? 16.059 4.356 -10.090 1.00 88.38 83 PRO A O 1
ATOM 637 N N . PRO A 1 84 ? 16.539 5.116 -8.024 1.00 88.62 84 PRO A N 1
ATOM 638 C CA . PRO A 1 84 ? 15.204 5.640 -7.759 1.00 88.62 84 PRO A CA 1
ATOM 639 C C . PRO A 1 84 ? 14.706 6.537 -8.899 1.00 88.62 84 PRO A C 1
ATOM 641 O O . PRO A 1 84 ? 15.347 7.532 -9.236 1.00 88.62 84 PRO A O 1
ATOM 644 N N . ILE A 1 85 ? 13.574 6.168 -9.496 1.00 85.88 85 ILE A N 1
ATOM 645 C CA . ILE A 1 85 ? 12.876 6.997 -10.482 1.00 85.88 85 ILE A CA 1
ATOM 646 C C . ILE A 1 85 ? 11.929 7.910 -9.708 1.00 85.88 85 ILE A C 1
ATOM 648 O O . ILE A 1 85 ? 11.108 7.411 -8.943 1.00 85.88 85 ILE A O 1
ATOM 652 N N . GLU A 1 86 ? 12.045 9.223 -9.897 1.00 82.00 86 GLU A N 1
ATOM 653 C CA . GLU A 1 86 ? 11.224 10.206 -9.185 1.00 82.00 86 GLU A CA 1
ATOM 654 C C . GLU A 1 86 ? 9.757 10.175 -9.635 1.00 82.00 86 GLU A C 1
ATOM 656 O O . GLU A 1 86 ? 9.442 10.105 -10.827 1.00 82.00 86 GLU A O 1
ATOM 661 N N . GLU A 1 87 ? 8.846 10.322 -8.671 1.00 71.44 87 GLU A N 1
ATOM 662 C CA . GLU A 1 87 ? 7.395 10.310 -8.884 1.00 71.44 87 GLU A CA 1
ATOM 663 C C . GLU A 1 87 ? 6.900 11.337 -9.920 1.00 71.44 87 GLU A C 1
ATOM 665 O O . GLU A 1 87 ? 5.943 11.074 -10.647 1.00 71.44 87 GLU A O 1
ATOM 670 N N . GLN A 1 88 ? 7.547 12.499 -10.051 1.00 66.56 88 GLN A N 1
ATOM 671 C CA . GLN A 1 88 ? 7.121 13.544 -10.996 1.00 66.56 88 GLN A CA 1
ATOM 672 C C . GLN A 1 88 ? 7.177 13.089 -12.463 1.00 66.56 88 GLN A C 1
ATOM 674 O O . GLN A 1 88 ? 6.475 13.635 -13.314 1.00 66.56 88 GLN A O 1
ATOM 679 N N . ARG A 1 89 ? 7.946 12.036 -12.755 1.00 66.31 89 ARG A N 1
ATOM 680 C CA . ARG A 1 89 ? 8.072 11.438 -14.089 1.00 66.31 89 ARG A CA 1
ATOM 681 C C . ARG A 1 89 ? 6.983 10.394 -14.387 1.00 66.31 89 ARG A C 1
ATOM 683 O O . ARG A 1 89 ? 7.002 9.761 -15.438 1.00 66.31 89 ARG A O 1
ATOM 690 N N . ARG A 1 90 ? 6.003 10.225 -13.482 1.00 60.59 90 ARG A N 1
ATOM 691 C CA . ARG A 1 90 ? 4.915 9.225 -13.536 1.00 60.59 90 ARG A CA 1
ATOM 692 C C . ARG A 1 90 ? 3.918 9.420 -14.677 1.00 60.59 90 ARG A C 1
ATOM 694 O O . ARG A 1 90 ? 3.133 8.504 -14.906 1.00 60.59 90 ARG A O 1
ATOM 701 N N . GLN A 1 91 ? 3.890 10.558 -15.377 1.00 58.78 91 GLN A N 1
ATOM 702 C CA . GLN A 1 91 ? 2.917 10.790 -16.456 1.00 58.78 91 GLN A CA 1
ATOM 703 C C . GLN A 1 91 ? 3.142 9.837 -17.653 1.00 58.78 91 GLN A C 1
ATOM 705 O O . GLN A 1 91 ? 3.696 10.212 -18.677 1.00 58.78 91 GLN A O 1
ATOM 710 N N . GLY A 1 92 ? 2.687 8.589 -17.524 1.00 53.12 92 GLY A N 1
ATOM 711 C CA . GLY A 1 92 ? 2.398 7.666 -18.620 1.00 53.12 92 GLY A CA 1
ATOM 712 C C . GLY A 1 92 ? 3.575 6.923 -19.249 1.00 53.12 92 GLY A C 1
ATOM 713 O O . GLY A 1 92 ? 3.369 6.261 -20.260 1.00 53.12 92 GLY A O 1
ATOM 714 N N . GLY A 1 93 ? 4.783 6.997 -18.693 1.00 63.44 93 GLY A N 1
ATOM 715 C CA . GLY A 1 93 ? 5.930 6.307 -19.275 1.00 63.44 93 GLY A CA 1
ATOM 716 C C . GLY A 1 93 ? 5.916 4.811 -18.981 1.00 63.44 93 GLY A C 1
ATOM 717 O O . GLY A 1 93 ? 6.131 4.391 -17.845 1.00 63.44 93 GLY A O 1
ATOM 718 N N . ALA A 1 94 ? 5.719 3.997 -20.008 1.00 74.62 94 ALA A N 1
ATOM 719 C CA . ALA A 1 94 ? 6.212 2.636 -19.981 1.00 74.62 94 ALA A CA 1
ATOM 720 C C . ALA A 1 94 ? 7.751 2.668 -20.010 1.00 74.62 94 ALA A C 1
ATOM 722 O O . ALA A 1 94 ? 8.350 3.533 -20.662 1.00 74.62 94 ALA A O 1
ATOM 723 N N . VAL A 1 95 ? 8.399 1.785 -19.249 1.00 81.88 95 VAL A N 1
ATOM 724 C CA . VAL A 1 95 ? 9.862 1.706 -19.245 1.00 81.88 95 VAL A CA 1
ATOM 725 C C . VAL A 1 95 ? 10.279 0.820 -20.411 1.00 81.88 95 VAL A C 1
ATOM 727 O O . VAL A 1 95 ? 9.944 -0.368 -20.449 1.00 81.88 95 VAL A O 1
ATOM 730 N N . SER A 1 96 ? 10.995 1.407 -21.367 1.00 87.12 96 SER A N 1
ATOM 731 C CA . SER A 1 96 ? 11.639 0.667 -22.444 1.00 87.12 96 SER A CA 1
ATOM 732 C C . SER A 1 96 ? 13.101 0.423 -22.103 1.00 87.12 96 SER A C 1
ATOM 734 O O . SER A 1 96 ? 13.771 1.223 -21.446 1.00 87.12 96 SER A O 1
ATOM 736 N N . ILE A 1 97 ? 13.597 -0.736 -22.514 1.00 87.06 97 ILE A N 1
ATOM 737 C CA . ILE A 1 97 ? 14.960 -1.166 -22.233 1.00 87.06 97 ILE A CA 1
ATOM 738 C C . ILE A 1 97 ? 15.606 -1.555 -23.552 1.00 87.06 97 ILE A C 1
ATOM 740 O O . ILE A 1 97 ? 15.074 -2.386 -24.283 1.00 87.06 97 ILE A O 1
ATOM 744 N N . SER A 1 98 ? 16.760 -0.968 -23.847 1.00 89.25 98 SER A N 1
ATOM 745 C CA . SER A 1 98 ? 17.571 -1.280 -25.020 1.00 89.25 98 SER A CA 1
ATOM 746 C C . SER A 1 98 ? 18.924 -1.834 -24.588 1.00 89.25 98 SER A C 1
ATOM 748 O O . SER A 1 98 ? 19.649 -1.193 -23.833 1.00 89.25 98 SER A O 1
ATOM 750 N N . ILE A 1 99 ? 19.288 -3.021 -25.066 1.00 88.69 99 ILE A N 1
ATOM 751 C CA . ILE A 1 99 ? 20.615 -3.611 -24.860 1.00 88.69 99 ILE A CA 1
ATOM 752 C C . ILE A 1 99 ? 21.451 -3.393 -26.116 1.00 88.69 99 ILE A C 1
ATOM 754 O O . ILE A 1 99 ? 21.030 -3.750 -27.216 1.00 88.69 99 ILE A O 1
ATOM 758 N N . ILE A 1 100 ? 22.641 -2.818 -25.944 1.00 87.94 100 ILE A N 1
ATOM 759 C CA . ILE A 1 100 ? 23.530 -2.417 -27.035 1.00 87.94 100 ILE A CA 1
ATOM 760 C C . ILE A 1 100 ? 24.696 -3.402 -27.122 1.00 87.94 100 ILE A C 1
ATOM 762 O O . ILE A 1 100 ? 25.463 -3.585 -26.169 1.00 87.94 100 ILE A O 1
ATOM 766 N N . GLY A 1 101 ? 24.834 -4.033 -28.286 1.00 85.38 101 GLY A N 1
ATOM 767 C CA . GLY A 1 101 ? 25.949 -4.900 -28.646 1.00 85.38 101 GLY A CA 1
ATOM 768 C C . GLY A 1 101 ? 27.097 -4.154 -29.343 1.00 85.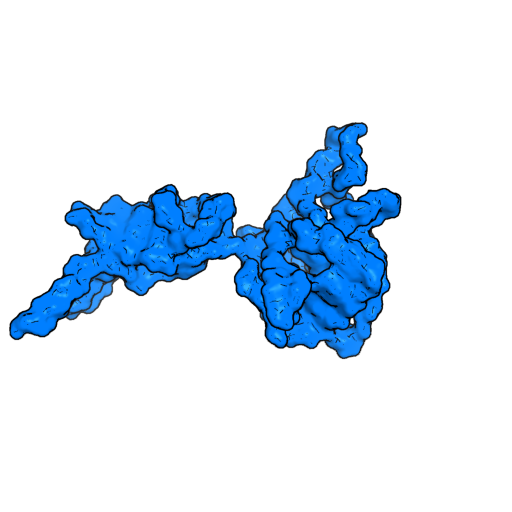38 101 GLY A C 1
ATOM 769 O O . GLY A 1 101 ? 26.906 -3.108 -29.956 1.00 85.38 101 GLY A O 1
ATOM 770 N N . ARG A 1 102 ? 28.309 -4.721 -29.307 1.00 83.00 102 ARG A N 1
ATOM 771 C CA . ARG A 1 102 ? 29.554 -4.151 -29.862 1.00 83.00 102 ARG A CA 1
ATOM 772 C C . ARG A 1 102 ? 29.475 -3.870 -31.365 1.00 83.00 102 ARG A C 1
ATOM 774 O O . ARG A 1 102 ? 30.121 -2.946 -31.842 1.00 83.00 102 ARG A O 1
ATOM 781 N N . ALA A 1 103 ? 28.695 -4.663 -32.097 1.00 79.94 103 ALA A N 1
ATOM 782 C CA . ALA A 1 103 ? 28.485 -4.510 -33.536 1.00 79.94 103 ALA A CA 1
ATOM 783 C C . ALA A 1 103 ? 27.445 -3.429 -33.895 1.00 79.94 103 ALA A C 1
ATOM 785 O O . ALA A 1 103 ? 27.087 -3.298 -35.060 1.00 79.94 103 ALA A O 1
ATOM 786 N N . GLY A 1 104 ? 26.926 -2.688 -32.909 1.00 75.38 104 GLY A N 1
ATOM 787 C CA . GLY A 1 104 ? 25.815 -1.755 -33.104 1.00 75.38 104 GLY A CA 1
ATOM 788 C C . GLY A 1 104 ? 24.443 -2.433 -33.147 1.00 75.38 104 GLY A C 1
ATOM 789 O O . GLY A 1 104 ? 23.442 -1.757 -33.357 1.00 75.38 104 GLY A O 1
ATOM 790 N N . ASN A 1 105 ? 24.377 -3.750 -32.920 1.00 78.06 105 ASN A N 1
ATOM 791 C CA . ASN A 1 105 ? 23.113 -4.467 -32.778 1.00 78.06 105 ASN A CA 1
ATOM 792 C C . ASN A 1 105 ? 22.412 -3.994 -31.501 1.00 78.06 105 ASN A C 1
ATOM 794 O O . ASN A 1 105 ? 23.010 -4.028 -30.424 1.00 78.06 105 ASN A O 1
ATOM 798 N N . VAL A 1 106 ? 21.153 -3.582 -31.620 1.00 83.81 106 VAL A N 1
ATOM 799 C CA . VAL A 1 106 ? 20.331 -3.138 -30.492 1.00 83.81 106 VAL A CA 1
ATOM 800 C C . VAL A 1 106 ? 19.174 -4.110 -30.322 1.00 83.81 106 VAL A C 1
ATOM 802 O O . VAL A 1 106 ? 18.445 -4.376 -31.274 1.00 83.81 106 VAL A O 1
ATOM 805 N N . ALA A 1 107 ? 19.013 -4.637 -29.110 1.00 83.00 107 ALA A N 1
ATOM 806 C CA . ALA A 1 107 ? 17.832 -5.391 -28.714 1.00 83.00 107 ALA A CA 1
ATOM 807 C C . ALA A 1 107 ? 16.937 -4.494 -27.865 1.00 83.00 107 ALA A C 1
ATOM 809 O O . ALA A 1 107 ? 17.318 -4.135 -26.752 1.00 83.00 107 ALA A O 1
ATOM 810 N N . GLU A 1 108 ? 15.753 -4.158 -28.366 1.00 85.50 108 GLU A N 1
ATOM 811 C CA . GLU A 1 108 ? 14.794 -3.321 -27.646 1.00 85.50 108 GLU A CA 1
ATOM 812 C C . GLU A 1 108 ? 13.642 -4.160 -27.075 1.00 85.50 108 GLU A C 1
ATOM 814 O O . GLU A 1 108 ? 13.098 -5.051 -27.731 1.00 85.50 108 GLU A O 1
ATOM 819 N N . GLY A 1 109 ? 13.285 -3.876 -25.825 1.00 79.69 109 GLY A N 1
ATOM 820 C CA . GLY A 1 109 ? 12.070 -4.323 -25.161 1.00 79.69 109 GLY A CA 1
ATOM 821 C C . GLY A 1 109 ? 11.233 -3.107 -24.785 1.00 79.69 109 GLY A C 1
ATOM 822 O O . GLY A 1 109 ? 11.519 -2.430 -23.797 1.00 79.69 109 GLY A O 1
ATOM 823 N N . THR A 1 110 ? 10.207 -2.820 -25.579 1.00 75.69 110 THR A N 1
ATOM 824 C CA . THR A 1 110 ? 9.252 -1.736 -25.320 1.00 75.69 110 THR A CA 1
ATOM 825 C C . THR A 1 110 ? 8.176 -2.213 -24.346 1.00 75.69 110 THR A C 1
ATOM 827 O O . THR A 1 110 ? 7.780 -3.378 -24.381 1.00 75.69 110 THR A O 1
ATOM 830 N N . ASP A 1 111 ? 7.734 -1.331 -23.453 1.00 68.88 111 ASP A N 1
ATOM 831 C CA . ASP A 1 111 ? 6.679 -1.578 -22.458 1.00 68.88 111 ASP A CA 1
ATOM 832 C C . ASP A 1 111 ? 6.874 -2.830 -21.595 1.00 68.88 111 ASP A C 1
ATOM 834 O O . ASP A 1 111 ? 5.930 -3.437 -21.087 1.00 68.88 111 ASP A O 1
ATOM 838 N N . CYS A 1 112 ? 8.130 -3.226 -21.412 1.00 75.06 112 CYS A N 1
ATOM 839 C CA . CYS A 1 112 ? 8.473 -4.455 -20.715 1.00 75.06 112 CYS A CA 1
ATOM 840 C C . CYS A 1 112 ? 8.334 -4.329 -19.192 1.00 75.06 112 CYS A C 1
ATOM 842 O O . CYS A 1 112 ? 8.255 -5.344 -18.494 1.00 75.06 112 CYS A O 1
ATOM 844 N N . VAL A 1 113 ? 8.290 -3.094 -18.683 1.00 83.00 113 VAL A N 1
ATOM 845 C CA . VAL A 1 113 ? 8.255 -2.798 -17.256 1.00 83.00 113 VAL A CA 1
ATOM 846 C C . VAL A 1 113 ? 7.266 -1.676 -16.941 1.00 83.00 113 VAL A C 1
ATOM 848 O O . VAL A 1 113 ? 7.322 -0.582 -17.506 1.00 83.00 113 VAL A O 1
ATOM 851 N N . ARG A 1 114 ? 6.382 -1.942 -15.976 1.00 84.31 114 ARG A N 1
ATOM 852 C CA . ARG A 1 114 ? 5.431 -0.974 -15.423 1.00 84.31 114 ARG A CA 1
ATOM 853 C C . ARG A 1 114 ? 5.965 -0.390 -14.117 1.00 84.31 114 ARG A C 1
ATOM 855 O O . ARG A 1 114 ? 6.385 -1.119 -13.225 1.00 84.31 114 ARG A O 1
ATOM 862 N N . LEU A 1 115 ? 5.915 0.929 -13.976 1.00 84.50 115 LEU A N 1
ATOM 863 C CA . LEU A 1 115 ? 6.210 1.570 -12.696 1.00 84.50 115 LEU A CA 1
ATOM 864 C C . LEU A 1 115 ? 4.998 1.482 -11.763 1.00 84.50 115 LEU A C 1
ATOM 866 O O . LEU A 1 115 ? 3.861 1.664 -12.203 1.00 84.50 115 LEU A O 1
ATOM 870 N N . TYR A 1 116 ? 5.240 1.241 -10.476 1.00 85.19 116 TYR A N 1
ATOM 871 C CA . TYR A 1 116 ? 4.214 1.292 -9.434 1.00 85.19 116 TYR A CA 1
ATOM 872 C C . TYR A 1 116 ? 4.706 2.060 -8.204 1.00 85.19 116 TYR A C 1
ATOM 874 O O . TYR A 1 116 ? 5.908 2.184 -7.966 1.00 85.19 116 TYR A O 1
ATOM 882 N N . ARG A 1 117 ? 3.763 2.583 -7.413 1.00 84.81 117 ARG A N 1
ATOM 883 C CA . ARG A 1 117 ? 4.036 3.175 -6.098 1.00 84.81 117 ARG A CA 1
ATOM 884 C C . ARG A 1 117 ? 4.202 2.074 -5.067 1.00 84.81 117 ARG A C 1
ATOM 886 O O . ARG A 1 117 ? 3.207 1.406 -4.764 1.00 84.81 117 ARG A O 1
ATOM 893 N N . PRO A 1 118 ? 5.392 1.875 -4.480 1.00 85.81 118 PRO A N 1
ATOM 894 C CA . PRO A 1 118 ? 5.477 1.036 -3.303 1.00 85.81 118 PRO A CA 1
ATOM 895 C C . PRO A 1 118 ? 4.702 1.717 -2.170 1.00 85.81 118 PRO A C 1
ATOM 897 O O . PRO A 1 118 ? 4.952 2.870 -1.815 1.00 85.81 118 PRO A O 1
ATOM 900 N N . MET A 1 119 ? 3.745 1.000 -1.593 1.00 91.56 119 MET A N 1
ATOM 901 C CA . MET A 1 119 ? 3.090 1.451 -0.374 1.00 91.56 119 MET A CA 1
ATOM 902 C C . MET A 1 119 ? 4.002 1.101 0.803 1.00 91.56 119 MET A C 1
ATOM 904 O O . MET A 1 119 ? 4.086 -0.046 1.234 1.00 91.56 119 MET A O 1
ATOM 908 N N . VAL A 1 120 ? 4.733 2.102 1.286 1.00 95.25 120 VAL A N 1
ATOM 909 C CA . VAL A 1 120 ? 5.629 1.996 2.444 1.00 95.25 120 VAL A CA 1
ATOM 910 C C . VAL A 1 120 ? 5.100 2.829 3.603 1.00 95.25 120 VAL A C 1
ATOM 912 O O . VAL A 1 120 ? 4.351 3.790 3.407 1.00 95.25 120 VAL A O 1
ATOM 915 N N . PHE A 1 121 ? 5.499 2.471 4.816 1.00 96.38 121 PHE A N 1
ATOM 916 C CA . PHE A 1 121 ? 5.217 3.240 6.019 1.00 96.38 121 PHE A CA 1
ATOM 917 C C . PHE A 1 121 ? 6.190 4.416 6.177 1.00 96.38 121 PHE A C 1
ATOM 919 O O . PHE A 1 121 ? 7.355 4.323 5.792 1.00 96.38 121 PHE A O 1
ATOM 926 N N . GLU A 1 122 ? 5.720 5.507 6.781 1.00 95.12 122 GLU A N 1
ATOM 927 C CA . GLU A 1 122 ? 6.522 6.682 7.127 1.00 95.12 122 GLU A CA 1
ATOM 928 C C . GLU A 1 122 ? 7.560 6.319 8.214 1.00 95.12 122 GLU A C 1
ATOM 930 O O . GLU A 1 122 ? 7.184 5.954 9.336 1.00 95.12 122 GLU A O 1
ATOM 935 N N . PRO A 1 123 ? 8.876 6.362 7.917 1.00 94.31 123 PRO A N 1
ATOM 936 C CA . PRO A 1 123 ? 9.905 5.939 8.865 1.00 94.31 123 PRO A CA 1
ATOM 937 C C . PRO A 1 123 ? 10.091 6.884 10.052 1.00 94.31 123 PRO A C 1
ATOM 939 O O . PRO A 1 123 ? 10.504 6.417 11.121 1.00 94.31 123 PRO A O 1
ATOM 942 N N . VAL A 1 124 ? 9.818 8.181 9.879 1.00 92.00 124 VAL A N 1
ATOM 943 C CA . VAL A 1 124 ? 10.062 9.200 10.907 1.00 92.00 124 VAL A CA 1
ATOM 944 C C . VAL A 1 124 ? 8.905 9.263 11.904 1.00 92.00 124 VAL A C 1
ATOM 946 O O . VAL A 1 124 ? 9.129 9.345 13.112 1.00 92.00 124 VAL A O 1
ATOM 949 N N . VAL A 1 125 ? 7.668 9.159 11.418 1.00 89.81 125 VAL A N 1
ATOM 950 C CA . VAL A 1 125 ? 6.442 9.257 12.221 1.00 89.81 125 VAL A CA 1
ATOM 951 C C . VAL A 1 125 ? 5.813 7.885 12.406 1.00 89.81 125 VAL A C 1
ATOM 953 O O . VAL A 1 125 ? 4.980 7.427 11.628 1.00 89.81 125 VAL A O 1
ATOM 956 N N . LYS A 1 126 ? 6.225 7.215 13.483 1.00 92.38 126 LYS A N 1
ATOM 957 C CA . LYS A 1 126 ? 5.687 5.917 13.899 1.00 92.38 126 LYS A CA 1
ATOM 958 C C . LYS A 1 126 ? 5.778 5.732 15.407 1.00 92.38 126 LYS A C 1
ATOM 960 O O . LYS A 1 126 ? 6.623 6.325 16.076 1.00 92.38 126 LYS A O 1
ATOM 965 N N . GLY A 1 127 ? 4.951 4.837 15.933 1.00 90.56 127 GLY A N 1
ATOM 966 C CA . GLY A 1 127 ? 4.958 4.448 17.334 1.00 90.56 127 GLY A CA 1
ATOM 967 C C . GLY A 1 127 ? 6.331 3.946 17.788 1.00 90.56 127 GLY A C 1
ATOM 968 O O . GLY A 1 127 ? 7.054 3.263 17.053 1.00 90.56 127 GLY A O 1
ATOM 969 N N . SER A 1 128 ? 6.687 4.247 19.038 1.00 91.62 128 SER A N 1
ATOM 970 C CA . SER A 1 128 ? 7.995 3.913 19.623 1.00 91.62 128 SER A CA 1
ATOM 971 C C . SER A 1 128 ? 8.300 2.410 19.640 1.00 91.62 128 SER A C 1
ATOM 973 O O . SER A 1 128 ? 9.464 2.009 19.696 1.00 91.62 128 SER A O 1
ATOM 975 N N . ARG A 1 129 ? 7.271 1.558 19.544 1.00 94.12 129 ARG A N 1
ATOM 976 C CA . ARG A 1 129 ? 7.415 0.096 19.505 1.00 94.12 129 ARG A CA 1
ATOM 977 C C . ARG A 1 129 ? 7.358 -0.499 18.103 1.00 94.12 129 ARG A C 1
ATOM 979 O O . ARG A 1 129 ? 7.410 -1.722 17.974 1.00 94.12 129 ARG A O 1
ATOM 986 N N . VAL A 1 130 ? 7.304 0.328 17.063 1.00 95.44 130 VAL A N 1
ATOM 987 C CA . VAL A 1 130 ? 7.307 -0.121 15.669 1.00 95.44 130 VAL A CA 1
ATOM 988 C C . VAL A 1 130 ? 8.735 -0.263 15.150 1.00 95.44 130 VAL A C 1
ATOM 990 O O . VAL A 1 130 ? 9.547 0.667 15.209 1.00 95.44 130 VAL A O 1
ATOM 993 N N . LYS A 1 131 ? 9.031 -1.421 14.566 1.00 97.12 131 LYS A N 1
ATOM 994 C CA . LYS A 1 131 ? 10.139 -1.629 13.634 1.00 97.12 131 LYS A CA 1
ATOM 995 C C . LYS A 1 131 ? 9.580 -1.662 12.217 1.00 97.12 131 LYS A C 1
ATOM 997 O O . LYS A 1 131 ? 8.598 -2.359 11.989 1.00 97.12 131 LYS A O 1
ATOM 1002 N N . LEU A 1 132 ? 10.219 -0.957 11.293 1.00 97.31 132 LEU A N 1
ATOM 1003 C CA . LEU A 1 132 ? 9.963 -1.158 9.873 1.00 97.31 132 LEU A CA 1
ATOM 1004 C C . LEU A 1 132 ? 10.962 -2.183 9.320 1.00 97.31 132 LEU A C 1
ATOM 1006 O O . LEU A 1 132 ? 12.133 -2.178 9.707 1.00 97.31 132 LEU A O 1
ATOM 1010 N N . GLU A 1 133 ? 10.477 -3.088 8.481 1.00 96.81 133 GLU A N 1
ATOM 1011 C CA . GLU A 1 133 ? 11.220 -4.151 7.799 1.00 96.81 133 GLU A CA 1
ATOM 1012 C C . GLU A 1 133 ? 10.888 -4.111 6.295 1.00 96.81 133 GLU A C 1
ATOM 1014 O O . GLU A 1 133 ? 9.996 -3.364 5.889 1.00 96.81 133 GLU A O 1
ATOM 1019 N N . GLU A 1 134 ? 11.619 -4.879 5.476 1.00 93.44 134 GLU A N 1
ATOM 1020 C CA . GLU A 1 134 ? 11.408 -4.968 4.016 1.00 93.44 134 GLU A CA 1
ATOM 1021 C C . GLU A 1 134 ? 11.297 -3.583 3.353 1.00 93.44 134 GLU A C 1
ATOM 1023 O O . GLU A 1 134 ? 10.277 -3.232 2.759 1.00 93.44 134 GLU A O 1
ATOM 1028 N N . ASP A 1 135 ? 12.326 -2.756 3.560 1.00 90.81 135 ASP A N 1
ATOM 1029 C CA . ASP A 1 135 ? 12.424 -1.395 3.017 1.00 90.81 135 ASP A CA 1
ATOM 1030 C C . ASP A 1 135 ? 11.244 -0.475 3.373 1.00 90.81 135 ASP A C 1
ATOM 1032 O O . ASP A 1 135 ? 10.903 0.456 2.648 1.00 90.81 135 ASP A O 1
ATOM 1036 N N . GLY A 1 136 ? 10.613 -0.723 4.522 1.00 94.56 136 GLY A N 1
ATOM 1037 C CA . GLY A 1 136 ? 9.499 0.085 5.006 1.00 94.56 136 GLY A CA 1
ATOM 1038 C C . GLY A 1 136 ? 8.124 -0.422 4.591 1.00 94.56 136 GLY A C 1
ATOM 1039 O O . GLY A 1 136 ? 7.135 0.167 5.013 1.00 94.56 136 GLY A O 1
ATOM 1040 N N . THR A 1 137 ? 8.022 -1.510 3.823 1.00 94.44 137 THR A N 1
ATOM 1041 C CA . THR A 1 137 ? 6.724 -2.091 3.430 1.00 94.44 137 THR A CA 1
ATOM 1042 C C . THR A 1 137 ? 6.053 -2.871 4.562 1.00 94.44 137 THR A C 1
ATOM 1044 O O . THR A 1 137 ? 4.829 -3.018 4.565 1.00 94.44 137 THR A O 1
ATOM 1047 N N . VAL A 1 138 ? 6.827 -3.348 5.546 1.00 97.38 138 VAL A N 1
ATOM 1048 C CA . VAL A 1 138 ? 6.328 -4.135 6.682 1.00 97.38 138 VAL A CA 1
ATOM 1049 C C . VAL A 1 138 ? 6.546 -3.389 7.994 1.00 97.38 138 VAL A C 1
ATOM 1051 O O . VAL A 1 138 ? 7.670 -3.045 8.350 1.00 97.38 138 VAL A O 1
ATOM 1054 N N . ALA A 1 139 ? 5.476 -3.194 8.762 1.00 97.69 139 ALA A N 1
ATOM 1055 C CA . ALA A 1 139 ? 5.519 -2.659 10.117 1.00 97.69 139 ALA A CA 1
ATOM 1056 C C . ALA A 1 139 ? 5.320 -3.784 11.134 1.00 97.69 139 ALA A C 1
ATOM 1058 O O . ALA A 1 139 ? 4.344 -4.528 11.069 1.00 97.69 139 ALA A O 1
ATOM 1059 N N . VAL A 1 140 ? 6.229 -3.888 12.105 1.00 97.62 140 VAL A N 1
ATOM 1060 C CA . VAL A 1 140 ? 6.210 -4.907 13.161 1.00 97.62 140 VAL A CA 1
ATOM 1061 C C . VAL A 1 140 ? 6.250 -4.253 14.537 1.00 97.62 140 VAL A C 1
ATOM 1063 O O . VAL A 1 140 ? 7.164 -3.487 14.849 1.00 97.62 140 VAL A O 1
ATOM 1066 N N . ARG A 1 141 ? 5.315 -4.621 15.415 1.00 96.00 141 ARG A N 1
ATOM 1067 C CA . ARG A 1 141 ? 5.363 -4.273 16.837 1.00 96.00 141 ARG A CA 1
ATOM 1068 C C . ARG A 1 141 ? 6.380 -5.161 17.559 1.00 96.00 141 ARG A C 1
ATOM 1070 O O . ARG A 1 141 ? 6.198 -6.372 17.646 1.00 96.00 141 ARG A O 1
ATOM 1077 N N . LYS A 1 142 ? 7.433 -4.558 18.120 1.00 95.50 142 LYS A N 1
ATOM 1078 C CA . LYS A 1 142 ? 8.523 -5.273 18.813 1.00 95.50 142 LYS A CA 1
ATOM 1079 C C . LYS A 1 142 ? 8.091 -5.865 20.157 1.00 95.50 142 LYS A C 1
ATOM 1081 O O . LYS A 1 142 ? 8.419 -7.006 20.456 1.00 95.50 142 LYS A O 1
ATOM 1086 N N . THR A 1 143 ? 7.411 -5.077 20.990 1.00 9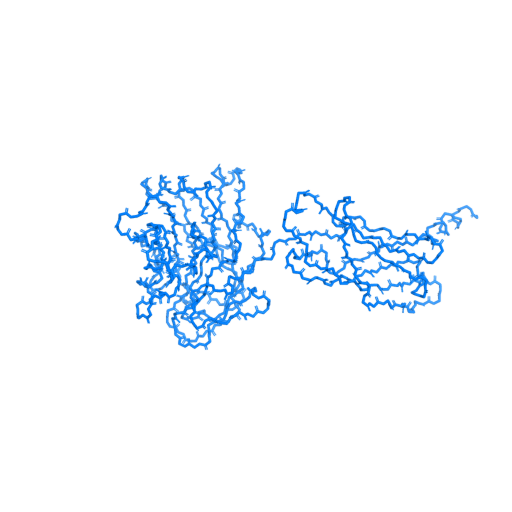2.50 143 THR A N 1
ATOM 1087 C CA . THR A 1 143 ? 7.069 -5.446 22.374 1.00 92.50 143 THR A CA 1
ATOM 1088 C C . THR A 1 143 ? 5.726 -4.863 22.812 1.00 92.50 143 THR A C 1
ATOM 1090 O O . THR A 1 143 ? 5.191 -3.934 22.201 1.00 92.50 143 THR A O 1
ATOM 1093 N N . GLY A 1 144 ? 5.178 -5.417 23.898 1.00 89.31 144 GLY A N 1
ATOM 1094 C CA . GLY A 1 144 ? 3.925 -4.976 24.505 1.00 89.31 144 GLY A CA 1
ATOM 1095 C C . GLY A 1 144 ? 2.714 -5.117 23.582 1.00 89.31 144 GLY A C 1
ATOM 1096 O O . GLY A 1 144 ? 2.721 -5.903 22.633 1.00 89.31 144 GLY A O 1
ATOM 1097 N N . ILE A 1 145 ? 1.656 -4.367 23.890 1.00 85.19 145 ILE A N 1
ATOM 1098 C CA . ILE A 1 145 ? 0.362 -4.445 23.194 1.00 85.19 145 ILE A CA 1
ATOM 1099 C C . ILE A 1 145 ? -0.119 -3.096 22.648 1.00 85.19 145 ILE A C 1
ATOM 1101 O O . ILE A 1 145 ? -1.255 -3.028 22.223 1.00 85.19 145 ILE A O 1
ATOM 1105 N N . ASN A 1 146 ? 0.685 -2.033 22.700 1.00 84.44 146 ASN A N 1
ATOM 1106 C CA . ASN A 1 146 ? 0.310 -0.670 22.297 1.00 84.44 146 ASN A CA 1
ATOM 1107 C C . ASN A 1 146 ? 1.514 0.109 21.735 1.00 84.44 146 ASN A C 1
ATOM 1109 O O . ASN A 1 146 ? 2.608 -0.457 21.625 1.00 84.44 146 ASN A O 1
ATOM 1113 N N . ASN A 1 147 ? 1.311 1.393 21.416 1.00 86.81 147 ASN A N 1
ATOM 1114 C CA . ASN A 1 147 ? 2.316 2.326 20.881 1.00 86.81 147 ASN A CA 1
ATOM 1115 C C . ASN A 1 147 ? 2.908 1.852 19.549 1.00 86.81 147 ASN A C 1
ATOM 1117 O O . ASN A 1 147 ? 4.126 1.889 19.335 1.00 86.81 147 ASN A O 1
ATOM 1121 N N . ALA A 1 148 ? 2.026 1.360 18.679 1.00 93.19 148 ALA A N 1
ATOM 1122 C CA . ALA A 1 148 ? 2.374 0.703 17.430 1.00 93.19 148 ALA A CA 1
ATOM 1123 C C . ALA A 1 148 ? 1.653 1.309 16.212 1.00 93.19 148 ALA A C 1
ATOM 1125 O O . ALA A 1 148 ? 1.413 0.612 15.227 1.00 93.19 148 ALA A O 1
ATOM 1126 N N . VAL A 1 149 ? 1.327 2.604 16.290 1.00 92.88 149 VAL A N 1
ATOM 1127 C CA . VAL A 1 149 ? 0.701 3.356 15.198 1.00 92.88 149 VAL A CA 1
ATOM 1128 C C . VAL A 1 149 ? 1.713 3.612 14.083 1.00 92.88 149 VAL A C 1
ATOM 1130 O O . VAL A 1 149 ? 2.862 3.965 14.350 1.00 92.88 149 VAL A O 1
ATOM 1133 N N . VAL A 1 150 ? 1.293 3.440 12.839 1.00 95.19 150 VAL A N 1
ATOM 1134 C CA . VAL A 1 150 ? 2.067 3.734 11.632 1.00 95.19 150 VAL A CA 1
ATOM 1135 C C . VAL A 1 150 ? 1.198 4.456 10.617 1.00 95.19 150 VAL A C 1
ATOM 1137 O O . VAL A 1 150 ? -0.017 4.268 10.583 1.00 95.19 150 VAL A O 1
ATOM 1140 N N . PHE A 1 151 ? 1.845 5.248 9.772 1.00 95.88 151 PHE A N 1
ATOM 1141 C CA . PHE A 1 151 ? 1.217 5.9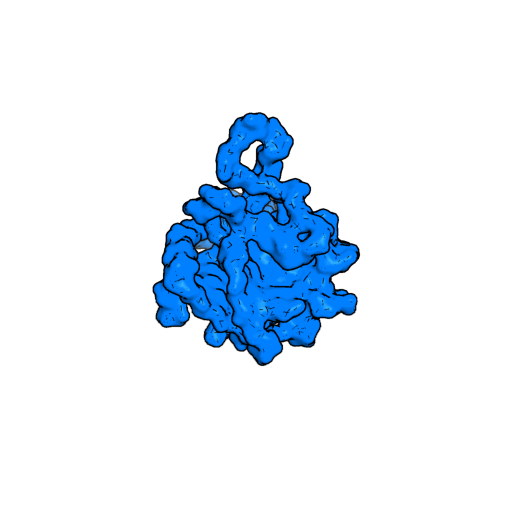85 8.683 1.00 95.88 151 PHE A CA 1
ATOM 1142 C C . PHE A 1 151 ? 1.816 5.512 7.362 1.00 95.88 151 PHE A C 1
ATOM 1144 O O . PHE A 1 151 ? 2.992 5.142 7.338 1.00 95.88 151 PHE A O 1
ATOM 1151 N N . SER A 1 152 ? 1.059 5.515 6.264 1.00 96.56 152 SER A N 1
ATOM 1152 C CA . SER A 1 152 ? 1.683 5.419 4.942 1.00 96.56 152 SER A CA 1
ATOM 1153 C C . SER A 1 152 ? 2.562 6.646 4.710 1.00 96.56 152 SER A C 1
ATOM 1155 O O . SER A 1 152 ? 2.234 7.743 5.151 1.00 96.56 152 SER A O 1
ATOM 1157 N N . LYS A 1 153 ? 3.685 6.475 4.015 1.00 94.69 153 LYS A N 1
ATOM 1158 C CA . LYS A 1 153 ? 4.552 7.591 3.612 1.00 94.69 153 LYS A CA 1
ATOM 1159 C C . LYS A 1 153 ? 3.866 8.482 2.574 1.00 94.69 153 LYS A C 1
ATOM 1161 O O . LYS A 1 153 ? 3.960 9.702 2.623 1.00 94.69 153 LYS A O 1
ATOM 1166 N N . TYR A 1 154 ? 3.154 7.855 1.642 1.00 93.56 154 TYR A N 1
ATOM 1167 C CA . TYR A 1 154 ? 2.483 8.525 0.532 1.00 93.56 154 TYR A CA 1
ATOM 1168 C C . TYR A 1 154 ? 0.960 8.529 0.717 1.00 93.56 154 TYR A C 1
ATOM 1170 O O . TYR A 1 154 ? 0.427 7.625 1.380 1.00 93.56 154 TYR A O 1
ATOM 1178 N N . PRO A 1 155 ? 0.251 9.486 0.092 1.00 95.12 155 PRO A N 1
ATOM 1179 C CA . PRO A 1 155 ? -1.196 9.434 -0.022 1.00 95.12 155 PRO A CA 1
ATOM 1180 C C . PRO A 1 155 ? -1.666 8.166 -0.736 1.00 95.12 155 PRO A C 1
ATOM 1182 O O . PRO A 1 155 ? -1.090 7.749 -1.748 1.00 95.12 155 PRO A O 1
ATOM 1185 N N . VAL A 1 156 ? -2.747 7.593 -0.220 1.00 95.38 156 VAL A N 1
ATOM 1186 C CA . VAL A 1 156 ? -3.509 6.507 -0.820 1.00 95.38 156 VAL A CA 1
ATOM 1187 C C . VAL A 1 156 ? -4.182 7.008 -2.095 1.00 95.38 156 VAL A C 1
ATOM 1189 O O . VAL A 1 156 ? -4.735 8.111 -2.151 1.00 95.38 156 VAL A O 1
ATOM 1192 N N . LYS A 1 157 ? -4.150 6.174 -3.133 1.00 92.12 157 LYS A N 1
ATOM 1193 C CA . LYS A 1 157 ? -4.765 6.473 -4.422 1.00 92.12 157 LYS A CA 1
ATOM 1194 C C . LYS A 1 157 ? -6.265 6.661 -4.280 1.00 92.12 157 LYS A C 1
ATOM 1196 O O . LYS A 1 157 ? -6.967 5.859 -3.662 1.00 92.12 157 LYS A O 1
ATOM 1201 N N . ARG A 1 158 ? -6.766 7.703 -4.934 1.00 93.44 158 ARG A N 1
ATOM 1202 C CA . ARG A 1 158 ? -8.204 7.899 -5.079 1.00 93.44 158 ARG A CA 1
ATOM 1203 C C . ARG A 1 158 ? -8.726 7.008 -6.191 1.00 93.44 158 ARG A C 1
ATOM 1205 O O . ARG A 1 158 ? -8.179 6.971 -7.293 1.00 93.44 158 ARG A O 1
ATOM 1212 N N . LEU A 1 159 ? -9.811 6.318 -5.895 1.00 93.56 159 LEU A N 1
ATOM 1213 C CA . LEU A 1 159 ? -10.584 5.576 -6.864 1.00 93.56 159 LEU A CA 1
ATOM 1214 C C . LEU A 1 159 ? -11.456 6.557 -7.651 1.00 93.56 159 LEU A C 1
ATOM 1216 O O . LEU A 1 159 ? -12.161 7.375 -7.042 1.00 93.56 159 LEU A O 1
ATOM 1220 N N . PRO A 1 160 ? -11.425 6.495 -8.992 1.00 92.88 160 PRO A N 1
ATOM 1221 C CA . PRO A 1 160 ? -12.275 7.336 -9.812 1.00 92.88 160 PRO A CA 1
ATOM 1222 C C . PRO A 1 160 ? -13.748 6.975 -9.603 1.00 92.88 160 PRO A C 1
ATOM 1224 O O . PRO A 1 160 ? -14.097 5.893 -9.122 1.00 92.88 160 PRO A O 1
ATOM 1227 N N . ARG A 1 161 ? -14.628 7.887 -10.021 1.00 93.06 161 ARG A N 1
ATOM 1228 C CA . ARG A 1 161 ? -16.060 7.597 -10.082 1.00 93.06 161 ARG A CA 1
ATOM 1229 C C . ARG A 1 161 ? -16.306 6.457 -11.063 1.00 93.06 161 ARG A C 1
ATOM 1231 O O . ARG A 1 161 ? -15.806 6.480 -12.185 1.00 93.06 161 ARG A O 1
ATOM 1238 N N . SER A 1 162 ? -17.103 5.488 -10.647 1.00 91.69 162 SER A N 1
ATOM 1239 C CA . SER A 1 162 ? -17.508 4.355 -11.473 1.00 91.69 162 SER A CA 1
ATOM 1240 C C . SER A 1 162 ? -18.976 4.026 -11.220 1.00 91.69 162 SER A C 1
ATOM 1242 O O . SER A 1 162 ? -19.593 4.566 -10.305 1.00 91.69 162 SER A O 1
ATOM 1244 N N . VAL A 1 163 ? -19.546 3.110 -12.004 1.00 88.56 163 VAL A N 1
ATOM 1245 C CA . VAL A 1 163 ? -20.917 2.620 -11.768 1.00 88.56 163 VAL A CA 1
ATOM 1246 C C . VAL A 1 163 ? -21.060 2.021 -10.360 1.00 88.56 163 VAL A C 1
ATOM 1248 O O . VAL A 1 163 ? -22.101 2.169 -9.731 1.00 88.56 163 VAL A O 1
ATOM 1251 N N . ARG A 1 164 ? -19.997 1.387 -9.845 1.00 85.69 164 ARG A N 1
ATOM 1252 C CA . ARG A 1 164 ? -19.965 0.738 -8.522 1.00 85.69 164 ARG A CA 1
ATOM 1253 C C . ARG A 1 164 ? -19.636 1.698 -7.385 1.00 85.69 164 ARG A C 1
ATOM 1255 O O . ARG A 1 164 ? -20.021 1.472 -6.241 1.00 85.69 164 ARG A O 1
ATOM 1262 N N . LEU A 1 165 ? -18.918 2.768 -7.707 1.00 89.81 165 LEU A N 1
ATOM 1263 C CA . LEU A 1 165 ? -18.504 3.790 -6.763 1.00 89.81 165 LEU A CA 1
ATOM 1264 C C . LEU A 1 165 ? -18.823 5.168 -7.361 1.00 89.81 165 LEU A C 1
ATOM 1266 O O . LEU A 1 165 ? -17.915 5.855 -7.835 1.00 89.81 165 LEU A O 1
ATOM 1270 N N . PRO A 1 166 ? -20.106 5.585 -7.391 1.00 87.75 166 PRO A N 1
ATOM 1271 C CA . PRO A 1 166 ? -20.528 6.805 -8.089 1.00 87.75 166 PRO A CA 1
ATOM 1272 C C . PRO A 1 166 ? -19.849 8.069 -7.556 1.00 87.75 166 PRO A C 1
ATOM 1274 O O . PRO A 1 166 ? -19.619 9.029 -8.289 1.00 87.75 166 PRO A O 1
ATOM 1277 N N . SER A 1 167 ? -19.503 8.053 -6.272 1.00 88.62 167 SER A N 1
ATOM 1278 C CA . SER A 1 167 ? -18.774 9.101 -5.564 1.00 88.62 167 SER A CA 1
ATOM 1279 C C . SER A 1 167 ? -17.256 9.031 -5.751 1.00 88.62 167 SER A C 1
ATOM 1281 O O . SER A 1 167 ? -16.572 10.019 -5.487 1.00 88.62 167 SER A O 1
ATOM 1283 N N . GLY A 1 168 ? -16.720 7.918 -6.258 1.00 94.12 168 GLY A N 1
ATOM 1284 C CA . GLY A 1 168 ? -15.311 7.580 -6.087 1.00 94.12 168 GLY A CA 1
ATOM 1285 C C . GLY A 1 168 ? -15.005 7.271 -4.619 1.00 94.12 168 GLY A C 1
ATOM 1286 O O . GLY A 1 168 ? -15.906 7.090 -3.797 1.00 94.12 168 GLY A O 1
ATOM 1287 N N . GLY A 1 169 ? -13.728 7.193 -4.273 1.00 95.69 169 GLY A N 1
ATOM 1288 C CA . GLY A 1 169 ? -13.340 6.928 -2.892 1.00 95.69 169 GLY A CA 1
ATOM 1289 C C . GLY A 1 169 ? -11.846 6.756 -2.722 1.00 95.69 169 GLY A C 1
ATOM 1290 O O . GLY A 1 169 ? -11.064 7.118 -3.596 1.00 95.69 169 GLY A O 1
ATOM 1291 N N . VAL A 1 170 ? -11.455 6.190 -1.593 1.00 96.19 170 VAL A N 1
ATOM 1292 C CA . VAL A 1 170 ? -10.073 5.864 -1.252 1.00 96.19 170 VAL A CA 1
ATOM 1293 C C . VAL A 1 170 ? -10.058 4.426 -0.760 1.00 96.19 170 VAL A C 1
ATOM 1295 O O . VAL A 1 170 ? -10.895 4.047 0.061 1.00 96.19 170 VAL A O 1
ATOM 1298 N N . TYR A 1 171 ? -9.133 3.623 -1.276 1.00 96.75 171 TYR A N 1
ATOM 1299 C CA . TYR A 1 171 ? -8.986 2.230 -0.877 1.00 96.75 171 TYR A CA 1
ATOM 1300 C C . TYR A 1 171 ? -7.522 1.885 -0.672 1.00 96.75 171 TYR A C 1
ATOM 1302 O O . TYR A 1 171 ? -6.673 2.221 -1.494 1.00 96.75 171 TYR A O 1
ATOM 1310 N N . TYR A 1 172 ? -7.247 1.191 0.423 1.00 97.38 172 TYR A N 1
ATOM 1311 C CA . TYR A 1 172 ? -5.997 0.477 0.612 1.00 97.38 172 TYR A CA 1
ATOM 1312 C C . TYR A 1 172 ? -6.271 -0.809 1.377 1.00 97.38 172 TYR A C 1
ATOM 1314 O O . TYR A 1 172 ? -7.309 -0.974 2.023 1.00 97.38 172 TYR A O 1
ATOM 1322 N N . SER A 1 173 ? -5.303 -1.704 1.343 1.00 97.44 173 SER A N 1
ATOM 1323 C CA . SER A 1 173 ? -5.361 -2.967 2.053 1.00 97.44 173 SER A CA 1
ATOM 1324 C C . SER A 1 173 ? -4.012 -3.308 2.659 1.00 97.44 173 SER A C 1
ATOM 1326 O O . SER A 1 173 ? -2.966 -2.728 2.343 1.00 97.44 173 SER A O 1
ATOM 1328 N N . ILE A 1 174 ? -4.065 -4.226 3.611 1.00 97.75 174 ILE A N 1
ATOM 1329 C CA . ILE A 1 174 ? -2.905 -4.723 4.328 1.00 97.75 174 ILE A CA 1
ATOM 1330 C C . ILE A 1 174 ? -2.900 -6.238 4.289 1.00 97.75 174 ILE A C 1
ATOM 1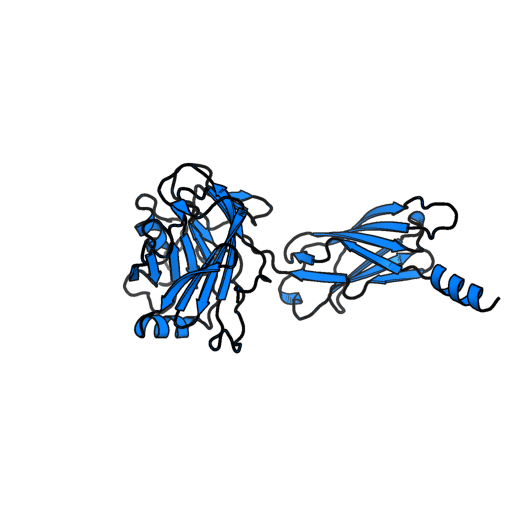332 O O . ILE A 1 174 ? -3.958 -6.856 4.290 1.00 97.75 174 ILE A O 1
ATOM 1336 N N . THR A 1 175 ? -1.722 -6.837 4.365 1.00 97.69 175 THR A N 1
ATOM 1337 C CA . THR A 1 175 ? -1.575 -8.263 4.654 1.00 97.69 175 THR A CA 1
ATOM 1338 C C . THR A 1 175 ? -1.051 -8.437 6.070 1.00 97.69 175 THR A C 1
ATOM 1340 O O . THR A 1 175 ? -0.047 -7.829 6.450 1.00 97.69 175 THR A O 1
ATOM 1343 N N . VAL A 1 176 ? -1.694 -9.280 6.875 1.00 98.06 176 VAL A N 1
ATOM 1344 C CA . VAL A 1 176 ? -1.202 -9.600 8.220 1.00 98.06 176 VAL A CA 1
ATOM 1345 C C . VAL A 1 176 ? 0.005 -10.524 8.110 1.00 98.06 176 VAL A C 1
ATOM 1347 O O . VAL A 1 176 ? -0.109 -11.662 7.667 1.00 98.06 176 VAL A O 1
ATOM 1350 N N . THR A 1 177 ? 1.175 -10.060 8.543 1.00 98.06 177 THR A N 1
ATOM 1351 C CA . THR A 1 177 ? 2.431 -10.821 8.430 1.00 98.06 177 THR A CA 1
ATOM 1352 C C . THR A 1 177 ? 2.819 -11.524 9.723 1.00 98.06 177 THR A C 1
ATOM 1354 O O . THR A 1 177 ? 3.506 -12.543 9.684 1.00 98.06 177 THR A O 1
ATOM 1357 N N . ARG A 1 178 ? 2.394 -11.005 10.884 1.00 97.38 178 ARG A N 1
ATOM 1358 C CA . ARG A 1 178 ? 2.672 -11.611 12.194 1.00 97.38 178 ARG A CA 1
ATOM 1359 C C . ARG A 1 178 ? 1.489 -11.469 13.138 1.00 97.38 178 ARG A C 1
ATOM 1361 O O . ARG A 1 178 ? 0.802 -10.444 13.157 1.00 97.38 178 ARG A O 1
ATOM 1368 N N . ALA A 1 179 ? 1.310 -12.492 13.966 1.00 95.38 179 ALA A N 1
ATOM 1369 C CA . ALA A 1 179 ? 0.340 -12.498 15.046 1.00 95.38 179 ALA A CA 1
ATOM 1370 C C . ALA A 1 179 ? 1.002 -12.803 16.398 1.00 95.38 179 ALA A C 1
ATOM 1372 O O . ALA A 1 179 ? 2.089 -13.374 16.472 1.00 95.38 179 ALA A O 1
ATOM 1373 N N . ALA A 1 180 ? 0.334 -12.408 17.473 1.00 92.94 180 ALA A N 1
ATOM 1374 C CA . ALA A 1 180 ? 0.683 -12.652 18.861 1.00 92.94 180 ALA A CA 1
ATOM 1375 C C . ALA A 1 180 ? -0.556 -13.134 19.628 1.00 92.94 180 ALA A C 1
ATOM 1377 O O . ALA A 1 180 ? -1.697 -12.909 19.223 1.00 92.94 180 ALA A O 1
ATOM 1378 N N . THR A 1 181 ? -0.346 -13.772 20.774 1.00 87.62 181 THR A N 1
ATOM 1379 C CA . THR A 1 181 ? -1.434 -14.146 21.682 1.00 87.62 181 THR A CA 1
ATOM 1380 C C . THR A 1 181 ? -1.888 -12.920 22.474 1.00 87.62 181 THR A C 1
ATOM 1382 O O . THR A 1 181 ? -1.236 -12.520 23.437 1.00 87.62 181 THR A O 1
ATOM 1385 N N . ALA A 1 182 ? -2.994 -12.295 22.071 1.00 84.31 182 ALA A N 1
ATOM 1386 C CA . ALA A 1 182 ? -3.607 -11.185 22.798 1.00 84.31 182 ALA A CA 1
ATOM 1387 C C . ALA A 1 182 ? -5.114 -11.112 22.517 1.00 84.31 182 ALA A C 1
ATOM 1389 O O . ALA A 1 182 ? -5.573 -11.550 21.466 1.00 84.31 182 ALA A O 1
ATOM 1390 N N . MET A 1 183 ? -5.875 -10.547 23.460 1.00 75.88 183 MET A N 1
ATOM 1391 C CA . MET A 1 183 ? -7.334 -10.410 23.324 1.00 75.88 183 MET A CA 1
ATOM 1392 C C . MET A 1 183 ? -7.756 -9.184 22.505 1.00 75.88 183 MET A C 1
ATOM 1394 O O . MET A 1 183 ? -8.822 -9.198 21.904 1.00 75.88 183 MET A O 1
ATOM 1398 N N . LYS A 1 184 ? -6.937 -8.123 22.479 1.00 83.12 184 LYS A N 1
ATOM 1399 C CA . LYS A 1 184 ? -7.204 -6.920 21.672 1.00 83.12 184 LYS A CA 1
ATOM 1400 C C . LYS A 1 184 ? -6.761 -7.127 20.225 1.00 83.12 184 LYS A C 1
ATOM 1402 O O . LYS A 1 184 ? -6.008 -8.054 19.933 1.00 83.12 184 LYS A O 1
ATOM 1407 N N . THR A 1 185 ? -7.173 -6.240 19.328 1.00 84.88 185 THR A N 1
ATOM 1408 C CA . THR A 1 185 ? -6.837 -6.314 17.901 1.00 84.88 185 THR A CA 1
ATOM 1409 C C . THR A 1 185 ? -6.506 -4.939 17.328 1.00 84.88 185 THR A C 1
ATOM 1411 O O . THR A 1 185 ? -6.724 -3.930 17.992 1.00 84.88 185 THR A O 1
ATOM 1414 N N . PHE A 1 186 ? -5.944 -4.933 16.123 1.00 93.12 186 PHE A N 1
ATOM 1415 C CA . PHE A 1 186 ? -5.538 -3.758 15.357 1.00 93.12 186 PHE A CA 1
ATOM 1416 C C . PHE A 1 186 ? -6.709 -2.861 14.938 1.00 93.12 186 PHE A C 1
ATOM 1418 O O . PHE A 1 186 ? -7.882 -3.240 15.047 1.00 93.12 186 PHE A O 1
ATOM 1425 N N . ALA A 1 187 ? -6.353 -1.696 14.404 1.00 94.94 187 ALA A N 1
ATOM 1426 C CA . ALA A 1 187 ? -7.264 -0.801 13.708 1.00 94.94 187 ALA A CA 1
ATOM 1427 C C . ALA A 1 187 ? -6.662 -0.299 12.387 1.00 94.94 187 ALA A C 1
ATOM 1429 O O . ALA A 1 187 ? -5.440 -0.228 12.235 1.00 94.94 187 ALA A O 1
ATOM 1430 N N . LEU A 1 188 ? -7.543 0.023 11.440 1.00 96.31 188 LEU A N 1
ATOM 1431 C CA . LEU A 1 188 ? -7.263 0.570 10.111 1.00 96.31 188 LEU A CA 1
ATOM 1432 C C . LEU A 1 188 ? -7.920 1.934 9.995 1.00 96.31 188 LEU A C 1
ATOM 1434 O O . LEU A 1 188 ? -9.030 2.111 10.479 1.00 96.31 188 LEU A O 1
ATOM 1438 N N . GLY A 1 189 ? -7.292 2.888 9.338 1.00 96.12 189 GLY A N 1
ATOM 1439 C CA . GLY A 1 189 ? -7.805 4.237 9.262 1.00 96.12 189 GLY A CA 1
ATOM 1440 C C . GLY A 1 189 ? -7.273 5.013 8.078 1.00 96.12 189 GLY A C 1
ATOM 1441 O O . GLY A 1 189 ? -6.340 4.606 7.391 1.00 96.12 189 GLY A O 1
ATOM 1442 N N . LEU A 1 190 ? -7.881 6.167 7.862 1.00 96.25 190 LEU A N 1
ATOM 1443 C CA . LEU A 1 190 ? -7.434 7.155 6.897 1.00 96.25 190 LEU A CA 1
ATOM 1444 C C . LEU A 1 190 ? -7.364 8.509 7.600 1.00 96.25 190 LEU A C 1
ATOM 1446 O O . LEU A 1 190 ? -8.177 8.801 8.474 1.00 96.25 190 LEU A O 1
ATOM 1450 N N . THR A 1 191 ? -6.404 9.342 7.224 1.00 95.38 191 THR A N 1
ATOM 1451 C CA . THR A 1 191 ? -6.282 10.712 7.732 1.00 95.38 191 THR A CA 1
ATOM 1452 C C . THR A 1 191 ? -5.894 11.664 6.615 1.00 95.38 191 THR A C 1
ATOM 1454 O O . THR A 1 191 ? -5.144 11.281 5.725 1.00 95.38 191 THR A O 1
ATOM 1457 N N . THR A 1 192 ? -6.361 12.907 6.663 1.00 94.06 192 THR A N 1
ATOM 1458 C CA . THR A 1 192 ? -5.874 13.980 5.781 1.00 94.06 192 THR A CA 1
ATOM 1459 C C . THR A 1 192 ? -4.659 14.713 6.348 1.00 94.06 192 THR A C 1
ATOM 1461 O O . THR A 1 192 ? -4.208 15.698 5.769 1.00 94.06 192 THR A O 1
ATOM 1464 N N . ILE A 1 193 ? -4.161 14.293 7.514 1.00 91.12 193 ILE A N 1
ATOM 1465 C CA . ILE A 1 193 ? -2.961 14.858 8.131 1.00 91.12 193 ILE A CA 1
ATOM 1466 C C . ILE A 1 193 ? -1.734 14.248 7.454 1.00 91.12 193 ILE A C 1
ATOM 1468 O O . ILE A 1 193 ? -1.533 13.035 7.515 1.00 91.12 193 ILE A O 1
ATOM 1472 N N . ASP A 1 194 ? -0.896 15.098 6.865 1.00 91.50 194 ASP A N 1
ATOM 1473 C CA . ASP A 1 194 ? 0.381 14.691 6.286 1.00 91.50 194 ASP A CA 1
ATOM 1474 C C . ASP A 1 194 ? 1.356 14.268 7.406 1.00 91.50 194 ASP A C 1
ATOM 1476 O O . ASP A 1 194 ? 1.762 15.099 8.238 1.00 91.50 194 ASP A O 1
ATOM 1480 N N . PRO A 1 195 ? 1.759 12.986 7.464 1.00 90.81 195 PRO A N 1
ATOM 1481 C CA . PRO A 1 195 ? 2.636 12.503 8.516 1.00 90.81 195 PRO A CA 1
ATOM 1482 C C . PRO A 1 195 ? 4.033 13.136 8.433 1.00 90.81 195 PRO A C 1
ATOM 1484 O O . PRO A 1 195 ? 4.675 13.299 9.467 1.00 90.81 195 PRO A O 1
ATOM 1487 N N . SER A 1 196 ? 4.496 13.586 7.261 1.00 87.44 196 SER A N 1
ATOM 1488 C CA . SER A 1 196 ? 5.824 14.204 7.118 1.00 87.44 196 SER A CA 1
ATOM 1489 C C . SER A 1 196 ? 5.927 15.562 7.831 1.00 87.44 196 SER A C 1
ATOM 1491 O O . SER A 1 196 ? 6.960 15.892 8.422 1.00 87.44 196 SER A O 1
ATOM 1493 N N . GLN A 1 197 ? 4.825 16.315 7.877 1.00 84.00 197 GLN A N 1
ATOM 1494 C CA . GLN A 1 197 ? 4.757 17.647 8.493 1.00 84.00 197 GLN A CA 1
ATOM 1495 C C . GLN A 1 197 ? 4.650 17.600 10.023 1.00 84.00 197 GLN A C 1
ATOM 1497 O O . GLN A 1 197 ? 4.901 18.592 10.708 1.00 84.00 197 GLN A O 1
ATOM 1502 N N . SER A 1 198 ? 4.335 16.434 10.584 1.00 69.75 198 SER A N 1
ATOM 1503 C CA . SER A 1 198 ? 4.066 16.251 12.016 1.00 69.75 198 SER A CA 1
ATOM 1504 C C . SER A 1 198 ? 5.316 16.303 12.914 1.00 69.75 198 SER A C 1
ATOM 1506 O O . SER A 1 198 ? 5.217 16.208 14.139 1.00 69.75 198 SER A O 1
ATOM 1508 N N . THR A 1 199 ? 6.506 16.430 12.321 1.00 63.72 199 THR A N 1
ATOM 1509 C CA . THR A 1 199 ? 7.806 16.410 13.015 1.00 63.72 199 THR A CA 1
ATOM 1510 C C . THR A 1 199 ? 8.389 17.802 13.269 1.00 63.72 199 THR A C 1
ATOM 1512 O O . THR A 1 199 ? 9.293 17.949 14.089 1.00 63.72 199 THR A O 1
ATOM 1515 N N . ALA A 1 200 ? 7.865 18.842 12.613 1.00 54.38 200 ALA A N 1
ATOM 1516 C CA . ALA A 1 200 ? 8.496 20.163 12.565 1.00 54.38 200 ALA A CA 1
ATOM 1517 C C . ALA A 1 200 ? 8.186 21.091 13.764 1.00 54.38 200 ALA A C 1
ATOM 1519 O O . ALA A 1 200 ? 8.678 22.218 13.808 1.00 54.38 200 ALA A O 1
ATOM 1520 N N . SER A 1 201 ? 7.375 20.670 14.740 1.00 51.00 201 SER A N 1
ATOM 1521 C CA . SER A 1 201 ? 6.754 21.593 15.708 1.00 51.00 201 SER A CA 1
ATOM 1522 C C . SER A 1 201 ? 7.399 21.673 17.101 1.00 51.00 201 SER A C 1
ATOM 1524 O O . SER A 1 201 ? 6.972 22.489 17.912 1.00 51.00 201 SER A O 1
ATOM 1526 N N . THR A 1 202 ? 8.464 20.924 17.406 1.00 49.53 202 THR A N 1
ATOM 1527 C CA . THR A 1 202 ? 9.061 20.934 18.763 1.00 49.53 202 THR A CA 1
ATOM 1528 C C . THR A 1 202 ? 9.995 22.110 19.086 1.00 49.53 202 THR A C 1
ATOM 1530 O O . THR A 1 202 ? 10.438 22.210 20.226 1.00 49.53 202 THR A O 1
ATOM 1533 N N . SER A 1 203 ? 10.299 23.021 18.150 1.00 47.28 203 SER A N 1
ATOM 1534 C CA . SER A 1 203 ? 11.296 24.091 18.383 1.00 47.28 203 SER A CA 1
ATOM 1535 C C . SER A 1 203 ? 10.868 25.513 18.000 1.00 47.28 203 SER A C 1
ATOM 1537 O O . SER A 1 203 ? 11.714 26.402 17.935 1.00 47.28 203 SER A O 1
ATOM 1539 N N . SER A 1 204 ? 9.579 25.769 17.763 1.00 45.06 204 SER A N 1
ATOM 1540 C CA . SER A 1 204 ? 9.088 27.097 17.371 1.00 45.06 204 SER A CA 1
ATOM 1541 C C . SER A 1 204 ? 8.144 27.677 18.428 1.00 45.06 204 SER A C 1
ATOM 1543 O O . SER A 1 204 ? 7.036 27.184 18.617 1.00 45.06 204 SER A O 1
ATOM 1545 N N . LEU A 1 205 ? 8.557 28.774 19.073 1.00 48.62 205 LEU A N 1
ATOM 1546 C CA . LEU A 1 205 ? 7.712 29.603 19.952 1.00 48.62 205 LEU A CA 1
ATOM 1547 C C . LEU A 1 205 ? 6.584 30.342 19.191 1.00 48.62 205 LEU A C 1
ATOM 1549 O O . LEU A 1 205 ? 5.819 31.081 19.803 1.00 48.62 205 LEU A O 1
ATOM 1553 N N . PHE A 1 206 ? 6.461 30.130 17.875 1.00 47.91 206 PHE A N 1
ATOM 1554 C CA . PHE A 1 206 ? 5.452 30.729 16.997 1.00 47.91 206 PHE A CA 1
ATOM 1555 C C . PHE A 1 206 ? 4.834 29.678 16.060 1.00 47.91 206 PHE A C 1
ATOM 1557 O O . PHE A 1 206 ? 4.749 29.872 14.847 1.00 47.91 206 PHE A O 1
ATOM 1564 N N . ALA A 1 207 ? 4.456 28.518 16.598 1.00 46.47 207 ALA A N 1
ATOM 1565 C CA . ALA A 1 207 ? 3.784 27.490 15.814 1.00 46.47 207 ALA A CA 1
ATOM 1566 C C . ALA A 1 207 ? 2.396 27.975 15.356 1.00 46.47 207 ALA A C 1
ATOM 1568 O O . ALA A 1 207 ? 1.595 28.453 16.160 1.00 46.47 207 ALA A O 1
ATOM 1569 N N . SER A 1 208 ? 2.111 27.844 14.056 1.00 48.00 208 SER A N 1
ATOM 1570 C CA . SER A 1 208 ? 0.756 28.037 13.529 1.00 48.00 208 SER A CA 1
ATOM 1571 C C . SER A 1 208 ? -0.231 27.068 14.204 1.00 48.00 208 SER A C 1
ATOM 1573 O O . SER A 1 208 ? 0.155 25.933 14.513 1.00 48.00 208 SER A O 1
ATOM 1575 N N . PRO A 1 209 ? -1.508 27.467 14.377 1.00 51.44 209 PRO A N 1
ATOM 1576 C CA . PRO A 1 209 ? -2.551 26.689 15.065 1.00 51.44 209 PRO A CA 1
ATOM 1577 C C . PRO A 1 209 ? -2.981 25.391 14.347 1.00 51.44 209 PRO A C 1
ATOM 1579 O O . PRO A 1 209 ? -3.998 24.805 14.681 1.00 51.44 209 PRO A O 1
ATOM 1582 N N . THR A 1 210 ? -2.226 24.920 13.353 1.00 54.47 210 THR A N 1
ATOM 1583 C CA . THR A 1 210 ? -2.487 23.672 12.613 1.00 54.47 210 THR A CA 1
ATOM 1584 C C . THR A 1 210 ? -1.381 22.628 12.781 1.00 54.47 210 THR A C 1
ATOM 1586 O O . THR A 1 210 ? -1.398 21.596 12.115 1.00 54.47 210 THR A O 1
ATOM 1589 N N . SER A 1 211 ? -0.396 22.871 13.652 1.00 51.16 211 SER A N 1
ATOM 1590 C CA . SER A 1 211 ? 0.722 21.940 13.824 1.00 51.16 211 SER A CA 1
ATOM 1591 C C . SER A 1 211 ? 0.363 20.757 14.733 1.00 51.16 211 SER A C 1
ATOM 1593 O O . SER A 1 211 ? 0.158 20.889 15.941 1.00 51.16 211 SER A O 1
ATOM 1595 N N . PHE A 1 212 ? 0.317 19.566 14.137 1.00 55.69 212 PHE A N 1
ATOM 1596 C CA . PHE A 1 212 ? 0.262 18.295 14.851 1.00 55.69 212 PHE A CA 1
ATOM 1597 C C . PHE A 1 212 ? 1.665 17.934 15.377 1.00 55.69 212 PHE A C 1
ATOM 1599 O O . PHE A 1 212 ? 2.671 18.228 14.726 1.00 55.69 212 PHE A O 1
ATOM 1606 N N . SER A 1 213 ? 1.763 17.330 16.566 1.00 54.94 213 SER A N 1
ATOM 1607 C CA . SER A 1 213 ? 3.043 16.895 17.144 1.00 54.94 213 SER A CA 1
ATOM 1608 C C . SER A 1 213 ? 3.066 15.376 17.270 1.00 54.94 213 SER A C 1
ATOM 1610 O O . SER A 1 213 ? 2.488 14.808 18.196 1.00 54.94 213 SER A O 1
ATOM 1612 N N . ALA A 1 214 ? 3.781 14.716 16.358 1.00 51.88 214 ALA A N 1
ATOM 1613 C CA . ALA A 1 214 ? 3.976 13.265 16.389 1.00 51.88 214 ALA A CA 1
ATOM 1614 C C . ALA A 1 214 ? 4.807 12.782 17.593 1.00 51.88 214 ALA A C 1
ATOM 1616 O O . ALA A 1 214 ? 4.771 11.602 17.939 1.00 51.88 214 ALA A O 1
ATOM 1617 N N . ALA A 1 215 ? 5.558 13.679 18.242 1.00 46.34 215 ALA A N 1
ATOM 1618 C CA . ALA A 1 215 ? 6.421 13.350 19.377 1.00 46.34 215 ALA A CA 1
ATOM 1619 C C . ALA A 1 215 ? 5.639 12.894 20.625 1.00 46.34 215 ALA A C 1
ATOM 1621 O O . ALA A 1 215 ? 6.214 12.256 21.504 1.00 46.34 215 ALA A O 1
ATOM 1622 N N . ASN A 1 216 ? 4.333 13.173 20.677 1.00 48.19 216 ASN A N 1
ATOM 1623 C CA . ASN A 1 216 ? 3.454 12.851 21.796 1.00 48.19 216 ASN A CA 1
ATOM 1624 C C . ASN A 1 216 ? 2.302 11.935 21.365 1.00 48.19 216 ASN A C 1
ATOM 1626 O O . ASN A 1 216 ? 1.148 12.216 21.678 1.00 48.19 216 ASN A O 1
ATOM 1630 N N . LEU A 1 217 ? 2.598 10.837 20.658 1.00 53.00 217 LEU A N 1
ATOM 1631 C CA . LEU A 1 217 ? 1.647 9.723 20.572 1.00 53.00 217 LEU A CA 1
ATOM 1632 C C . LEU A 1 217 ? 1.387 9.244 22.015 1.00 53.00 217 LEU A C 1
ATOM 1634 O O . LEU A 1 217 ? 2.324 8.742 22.650 1.00 53.00 217 LEU A O 1
ATOM 1638 N N . PRO A 1 218 ? 0.189 9.467 22.584 1.00 43.97 218 PRO A N 1
ATOM 1639 C CA . PRO A 1 218 ? -0.038 9.216 23.998 1.00 43.97 218 PRO A CA 1
ATOM 1640 C C . PRO A 1 218 ? 0.016 7.707 24.290 1.00 43.97 218 PRO A C 1
ATOM 1642 O O . PRO A 1 218 ? -0.035 6.885 23.375 1.00 43.97 218 PRO A O 1
ATOM 1645 N N . SER A 1 219 ? 0.303 7.342 25.545 1.00 46.50 219 SER A N 1
ATOM 1646 C CA . SER A 1 219 ? 1.008 6.082 25.847 1.00 46.50 219 SER A CA 1
ATOM 1647 C C . SER A 1 219 ? 0.358 5.141 26.869 1.00 46.50 219 SER A C 1
ATOM 1649 O O . SER A 1 219 ? 1.007 4.174 27.286 1.00 46.50 219 SER A O 1
ATOM 1651 N N . PHE A 1 220 ? -0.910 5.329 27.244 1.00 44.19 220 PHE A N 1
ATOM 1652 C CA . PHE A 1 220 ? -1.531 4.549 28.325 1.00 44.19 220 PHE A CA 1
ATOM 1653 C C . PHE A 1 220 ? -2.949 4.022 28.039 1.00 44.19 220 PHE A C 1
ATOM 1655 O O . PHE A 1 220 ? -3.271 2.925 28.508 1.00 44.19 220 PHE A O 1
ATOM 1662 N N . HIS A 1 221 ? -3.757 4.688 27.211 1.00 52.41 221 HIS A N 1
ATOM 1663 C CA . HIS A 1 221 ? -5.106 4.256 26.844 1.00 52.41 221 HIS A CA 1
ATOM 1664 C C . HIS A 1 221 ? -5.205 4.001 25.343 1.00 52.41 221 HIS A C 1
ATOM 1666 O O . HIS A 1 221 ? -5.561 4.867 24.570 1.00 52.41 221 HIS A O 1
ATOM 1672 N N . VAL A 1 222 ? -4.944 2.756 24.943 1.00 58.31 222 VAL A N 1
ATOM 1673 C CA . VAL A 1 222 ? -4.925 2.274 23.546 1.00 58.31 222 VAL A CA 1
ATOM 1674 C C . VAL A 1 222 ? -5.920 2.954 22.589 1.00 58.31 222 VAL A C 1
ATOM 1676 O O . VAL A 1 222 ? -5.515 3.417 21.529 1.00 58.31 222 VAL A O 1
ATOM 1679 N N . GLU A 1 223 ? -7.206 2.984 22.947 1.00 61.44 223 GLU A N 1
ATOM 1680 C CA . GLU A 1 223 ? -8.257 3.553 22.093 1.00 61.44 223 GLU A CA 1
ATOM 1681 C C . GLU A 1 223 ? -8.271 5.084 22.163 1.00 61.44 223 GLU A C 1
ATOM 1683 O O . GLU A 1 223 ? -8.366 5.743 21.135 1.00 61.44 223 GLU A O 1
ATOM 1688 N N . GLU A 1 224 ? -8.130 5.663 23.357 1.00 60.91 224 GLU A N 1
ATOM 1689 C CA . GLU A 1 224 ? -8.109 7.119 23.539 1.00 60.91 224 GLU A CA 1
ATOM 1690 C C . GLU A 1 224 ? -6.848 7.755 22.950 1.00 60.91 224 GLU A C 1
ATOM 1692 O O . GLU A 1 224 ? -6.905 8.897 22.521 1.00 60.91 224 GLU A O 1
ATOM 1697 N N . ASP A 1 225 ? -5.739 7.021 22.856 1.00 59.88 225 ASP A N 1
ATOM 1698 C CA . ASP A 1 225 ? -4.451 7.536 22.405 1.00 59.88 225 ASP A CA 1
ATOM 1699 C C . ASP A 1 225 ? -4.354 7.590 20.876 1.00 59.88 225 ASP A C 1
ATOM 1701 O O . ASP A 1 225 ? -3.927 8.599 20.304 1.00 59.88 225 ASP A O 1
ATOM 1705 N N . ALA A 1 226 ? -4.802 6.527 20.198 1.00 61.28 226 ALA A N 1
ATOM 1706 C CA . ALA A 1 226 ? -4.970 6.532 18.746 1.00 61.28 226 ALA A CA 1
ATOM 1707 C C . ALA A 1 226 ? -6.003 7.589 18.333 1.00 61.28 226 ALA A C 1
ATOM 1709 O O . ALA A 1 226 ? -5.818 8.298 17.346 1.00 61.28 226 ALA A O 1
ATOM 1710 N N . MET A 1 227 ? -7.048 7.764 19.145 1.00 63.78 227 MET A N 1
ATOM 1711 C CA . MET A 1 227 ? -8.036 8.810 18.932 1.00 63.78 227 MET A CA 1
ATOM 1712 C C . MET A 1 227 ? -7.513 10.204 19.245 1.00 63.78 227 MET A C 1
ATOM 1714 O O . MET A 1 227 ? -7.785 11.098 18.468 1.00 63.78 227 MET A O 1
ATOM 1718 N N . ALA A 1 228 ? -6.723 10.426 20.290 1.00 61.41 228 ALA A N 1
ATOM 1719 C CA . ALA A 1 228 ? -6.108 11.726 20.567 1.00 61.41 228 ALA A CA 1
ATOM 1720 C C . ALA A 1 228 ? -5.084 12.117 19.489 1.00 61.41 228 ALA A C 1
ATOM 1722 O O . ALA A 1 228 ? -4.876 13.297 19.227 1.00 61.41 228 ALA A O 1
ATOM 1723 N N . THR A 1 229 ? -4.480 11.121 18.837 1.00 61.44 229 THR A N 1
ATOM 1724 C CA . THR A 1 229 ? -3.606 11.310 17.673 1.00 61.44 229 THR A CA 1
ATOM 1725 C C . THR A 1 229 ? -4.390 11.763 16.437 1.00 61.44 229 THR A C 1
ATOM 1727 O O . THR A 1 229 ? -3.858 12.470 15.591 1.00 61.44 229 THR A O 1
ATOM 1730 N N . LEU A 1 230 ? -5.650 11.354 16.300 1.00 66.69 230 LEU A N 1
ATOM 1731 C CA . LEU A 1 230 ? -6.438 11.578 15.085 1.00 66.69 230 LEU A CA 1
ATOM 1732 C C . LEU A 1 230 ? -7.554 12.616 15.257 1.00 66.69 230 LEU A C 1
ATOM 1734 O O . LEU A 1 230 ? -8.030 13.179 14.272 1.00 66.69 230 LEU A O 1
ATOM 1738 N N . ALA A 1 231 ? -7.996 12.866 16.484 1.00 63.72 231 ALA A N 1
ATOM 1739 C CA . ALA A 1 231 ? -9.096 13.754 16.795 1.00 63.72 231 ALA A CA 1
ATOM 1740 C C . ALA A 1 231 ? -8.609 15.202 16.813 1.00 63.72 231 ALA A C 1
ATOM 1742 O O . ALA A 1 231 ? -7.568 15.504 17.408 1.00 63.72 231 ALA A O 1
ATOM 1743 N N . PRO A 1 232 ? -9.384 16.123 16.227 1.00 60.00 232 PRO A N 1
ATOM 1744 C CA . PRO A 1 232 ? -9.097 17.524 16.394 1.00 60.00 232 PRO A CA 1
ATOM 1745 C C . PRO A 1 232 ? -9.096 17.948 17.849 1.00 60.00 232 PRO A C 1
ATOM 1747 O O . PRO A 1 232 ? -9.999 17.581 18.605 1.00 60.00 232 PRO A O 1
ATOM 1750 N N . LYS A 1 233 ? -8.139 18.802 18.228 1.00 65.12 233 LYS A N 1
ATOM 1751 C CA . LYS A 1 233 ? -8.318 19.610 19.433 1.00 65.12 233 LYS A CA 1
ATOM 1752 C C . LYS A 1 233 ? -9.600 20.422 19.252 1.00 65.12 233 LYS A C 1
ATOM 1754 O O . LYS A 1 233 ? -9.851 20.976 18.178 1.00 65.12 233 LYS A O 1
ATOM 1759 N N . ALA A 1 234 ? -10.438 20.445 20.285 1.00 52.88 234 ALA A N 1
ATOM 1760 C CA . ALA A 1 234 ? -11.712 21.152 20.252 1.00 52.88 234 ALA A CA 1
ATOM 1761 C C . ALA A 1 234 ? -11.492 22.615 19.814 1.00 52.88 234 ALA A C 1
ATOM 1763 O O . ALA A 1 234 ? -10.802 23.362 20.501 1.00 52.88 234 ALA A O 1
ATOM 1764 N N . GLY A 1 235 ? -12.049 22.998 18.657 1.00 59.09 235 GLY A N 1
ATOM 1765 C CA . GLY A 1 235 ? -11.907 24.337 18.061 1.00 59.09 235 GLY A CA 1
ATOM 1766 C C . GLY A 1 235 ? -11.042 24.424 16.793 1.00 59.09 235 GLY A C 1
ATOM 1767 O O . GLY A 1 235 ? -11.176 25.397 16.059 1.00 59.09 235 GLY A O 1
ATOM 1768 N N . GLU A 1 236 ? -10.227 23.411 16.476 1.00 63.38 236 GLU A N 1
ATOM 1769 C CA . GLU A 1 236 ? -9.345 23.382 15.284 1.00 63.38 236 GLU A CA 1
ATOM 1770 C C . GLU A 1 236 ? -9.891 22.495 14.141 1.00 63.38 236 GLU A C 1
ATOM 1772 O O . GLU A 1 236 ? -9.257 22.312 13.104 1.00 63.38 236 GLU A O 1
ATOM 1777 N N . SER A 1 237 ? -11.105 21.960 14.298 1.00 56.25 237 SER A N 1
ATOM 1778 C CA . SER A 1 237 ? -11.718 20.918 13.458 1.00 56.25 237 SER A CA 1
ATOM 1779 C C . SER A 1 237 ? -12.069 21.311 12.017 1.00 56.25 237 SER A C 1
ATOM 1781 O O . SER A 1 237 ? -12.676 20.514 11.310 1.00 56.25 237 SER A O 1
ATOM 1783 N N . ALA A 1 238 ? -11.740 22.520 11.564 1.00 64.81 238 ALA A N 1
ATOM 1784 C CA . ALA A 1 238 ? -12.134 22.990 10.235 1.00 64.81 238 ALA A CA 1
ATOM 1785 C C . ALA A 1 238 ? -11.220 22.485 9.099 1.00 64.81 238 ALA A C 1
ATOM 1787 O O . ALA A 1 238 ? -11.546 22.686 7.933 1.00 64.81 238 ALA A O 1
ATOM 1788 N N . GLY A 1 239 ? -10.073 21.870 9.418 1.00 79.69 239 GLY A N 1
ATOM 1789 C CA . GLY A 1 239 ? -9.020 21.607 8.429 1.00 79.69 239 GLY A CA 1
ATOM 1790 C C . GLY A 1 239 ? -8.716 20.145 8.111 1.00 79.69 239 GLY A C 1
ATOM 1791 O O . GLY A 1 239 ? -7.994 19.895 7.149 1.00 79.69 239 GLY A O 1
ATOM 1792 N N . PHE A 1 240 ? -9.222 19.178 8.875 1.00 86.56 240 PHE A N 1
ATOM 1793 C CA . PHE A 1 240 ? -8.799 17.787 8.728 1.00 86.56 240 PHE A CA 1
ATOM 1794 C C . PHE A 1 240 ? -9.903 16.785 9.003 1.00 86.56 240 PHE A C 1
ATOM 1796 O O . PHE A 1 240 ? -10.836 17.031 9.768 1.00 86.56 240 PHE A O 1
ATOM 1803 N N . CYS A 1 241 ? -9.743 15.621 8.384 1.00 90.38 241 CYS A N 1
ATOM 1804 C CA . CYS A 1 241 ? -10.614 14.488 8.570 1.00 90.38 241 CYS A CA 1
ATOM 1805 C C . CYS A 1 241 ? -9.789 13.233 8.839 1.00 90.38 241 CYS A C 1
ATOM 1807 O O . CYS A 1 241 ? -8.816 12.942 8.145 1.00 90.38 241 CYS A O 1
ATOM 1809 N N . SER A 1 242 ? -10.200 12.481 9.846 1.00 92.25 242 SER A N 1
ATOM 1810 C CA . SER A 1 242 ? -9.628 11.208 10.229 1.00 92.25 242 SER A CA 1
ATOM 1811 C C . SER A 1 242 ? -10.739 10.204 10.496 1.00 92.25 242 SER A C 1
ATOM 1813 O O . SER A 1 242 ? -11.813 10.528 11.016 1.00 92.25 242 SER A O 1
ATOM 1815 N N . LEU A 1 243 ? -10.472 8.964 10.119 1.00 94.81 243 LEU A N 1
ATOM 1816 C CA . LEU A 1 243 ? -11.324 7.829 10.407 1.00 94.81 243 LEU A CA 1
ATOM 1817 C C . LEU A 1 243 ? -10.473 6.647 10.844 1.00 94.81 243 LEU A C 1
ATOM 1819 O O . LEU A 1 243 ? -9.355 6.467 10.365 1.00 94.81 243 LEU A O 1
ATOM 1823 N N . LEU A 1 244 ? -11.009 5.840 11.747 1.00 95.12 244 LEU A N 1
ATOM 1824 C CA . LEU A 1 244 ? -10.353 4.647 12.266 1.00 95.12 244 LEU A CA 1
ATOM 1825 C C . LEU A 1 244 ? -11.415 3.573 12.494 1.00 95.12 244 LEU A C 1
ATOM 1827 O O . LEU A 1 244 ? -12.484 3.872 13.005 1.00 95.12 244 LEU A O 1
ATOM 1831 N N . VAL A 1 245 ? -11.160 2.325 12.131 1.00 95.56 245 VAL A N 1
ATOM 1832 C CA . VAL A 1 245 ? -12.066 1.194 12.323 1.00 95.56 245 VAL A CA 1
ATOM 1833 C C . VAL A 1 245 ? -11.289 -0.011 12.833 1.00 95.56 245 VAL A C 1
ATOM 1835 O O . VAL A 1 245 ? -10.244 -0.372 12.293 1.00 95.56 245 VAL A O 1
ATOM 1838 N N . GLY A 1 246 ? -11.786 -0.645 13.891 1.00 93.88 246 GLY A N 1
ATOM 1839 C CA . GLY A 1 246 ? -11.136 -1.816 14.477 1.00 93.88 246 GLY A CA 1
ATOM 1840 C C . GLY A 1 246 ? -11.364 -1.945 15.975 1.00 93.88 246 GLY A C 1
ATOM 1841 O O . GLY A 1 246 ? -12.389 -1.497 16.488 1.00 93.88 246 GLY A O 1
ATOM 1842 N N . TYR A 1 247 ? -10.392 -2.565 16.649 1.00 90.69 247 TYR A N 1
ATOM 1843 C CA . TYR A 1 247 ? -10.441 -2.984 18.056 1.00 90.69 247 TYR A CA 1
ATOM 1844 C C . TYR A 1 247 ? -11.538 -4.025 18.367 1.00 90.69 247 TYR A C 1
ATOM 1846 O O . TYR A 1 247 ? -12.223 -4.527 17.476 1.00 90.69 247 TYR A O 1
ATOM 1854 N N . ASP A 1 248 ? -11.626 -4.451 19.630 1.00 86.44 248 ASP A N 1
ATOM 1855 C CA . ASP A 1 248 ? -12.637 -5.402 20.111 1.00 86.44 248 ASP A CA 1
ATOM 1856 C C . ASP A 1 248 ? -13.223 -4.880 21.439 1.00 86.44 248 ASP A C 1
ATOM 1858 O O . ASP A 1 248 ? -12.497 -4.852 22.439 1.00 86.44 248 ASP A O 1
ATOM 1862 N N . PRO A 1 249 ? -14.497 -4.430 21.475 1.00 90.00 249 PRO A N 1
ATOM 1863 C CA . PRO A 1 249 ? -15.486 -4.490 20.395 1.00 90.00 249 PRO A CA 1
ATOM 1864 C C . PRO A 1 249 ? -15.151 -3.560 19.225 1.00 90.00 249 PRO A C 1
ATOM 1866 O O . PRO A 1 249 ? -14.649 -2.460 19.438 1.00 90.00 249 PRO A O 1
ATOM 1869 N N . VAL A 1 250 ? -15.492 -3.986 18.004 1.00 92.50 250 VAL A N 1
ATOM 1870 C CA . VAL A 1 250 ? -15.255 -3.187 16.795 1.00 92.50 250 VAL A CA 1
ATOM 1871 C C . VAL A 1 250 ? -16.051 -1.889 16.853 1.00 92.50 250 VAL A C 1
ATOM 1873 O O . VAL A 1 250 ? -17.260 -1.895 17.117 1.00 92.50 250 VAL A O 1
ATOM 1876 N N . ARG A 1 251 ? -15.386 -0.771 16.573 1.00 94.81 251 ARG A N 1
ATOM 1877 C CA . ARG A 1 251 ? -16.034 0.528 16.378 1.00 94.81 251 ARG A CA 1
ATOM 1878 C C . ARG A 1 251 ? -15.427 1.236 15.178 1.00 94.81 251 ARG A C 1
ATOM 1880 O O . ARG A 1 251 ? -14.322 0.905 14.752 1.00 94.81 251 ARG A O 1
ATOM 1887 N N . LEU A 1 252 ? -16.190 2.170 14.629 1.00 94.81 252 LEU A N 1
ATOM 1888 C CA . LEU A 1 252 ? -15.708 3.158 13.678 1.00 94.81 252 LEU A CA 1
ATOM 1889 C C . LEU A 1 252 ? -15.624 4.486 14.422 1.00 94.81 252 LEU A C 1
ATOM 1891 O O . LEU A 1 252 ? -16.559 4.871 15.115 1.00 94.81 252 LEU A O 1
ATOM 1895 N N . TRP A 1 253 ? -14.520 5.188 14.266 1.00 93.94 253 TRP A N 1
ATOM 1896 C CA . TRP A 1 253 ? -14.348 6.541 14.740 1.00 93.94 253 TRP A CA 1
ATOM 1897 C C . TRP A 1 253 ? -14.222 7.484 13.554 1.00 93.94 253 TRP A C 1
ATOM 1899 O O . TRP A 1 253 ? -13.514 7.168 12.603 1.00 93.94 253 TRP A O 1
ATOM 1909 N N . VAL A 1 254 ? -14.885 8.634 13.627 1.00 92.44 254 VAL A N 1
ATOM 1910 C CA . VAL A 1 254 ? -14.837 9.704 12.625 1.00 92.44 254 VAL A CA 1
ATOM 1911 C C . VAL A 1 254 ? -14.602 11.014 13.367 1.00 92.44 254 VAL A C 1
ATOM 1913 O O . VAL A 1 254 ? -15.472 11.470 14.108 1.00 92.44 254 VAL A O 1
ATOM 1916 N N . ASN A 1 255 ? -13.409 11.599 13.238 1.00 88.38 255 ASN A N 1
ATOM 1917 C CA . ASN A 1 255 ? -13.025 12.845 13.920 1.00 88.38 255 ASN A CA 1
ATOM 1918 C C . ASN A 1 255 ? -13.352 12.873 15.427 1.00 88.38 255 ASN A C 1
ATOM 1920 O O . ASN A 1 255 ? -13.883 13.854 15.946 1.00 88.38 255 ASN A O 1
ATOM 1924 N N . GLY A 1 256 ? -13.092 11.777 16.143 1.00 84.44 256 GLY A N 1
ATOM 1925 C CA . GLY A 1 256 ? -13.414 11.668 17.573 1.00 84.44 256 GLY A CA 1
ATOM 1926 C C . GLY A 1 256 ? -14.801 11.095 17.883 1.00 84.44 256 GLY A C 1
ATOM 1927 O O . GLY A 1 256 ? -15.005 10.554 18.969 1.00 84.44 256 GLY A O 1
ATOM 1928 N N . ARG A 1 257 ? -15.756 11.154 16.947 1.00 88.31 257 ARG A N 1
ATOM 1929 C CA . ARG A 1 257 ? -17.103 10.584 17.122 1.00 88.31 257 ARG A CA 1
ATOM 1930 C C . ARG A 1 257 ? -17.074 9.083 16.898 1.00 88.31 257 ARG A C 1
ATOM 1932 O O . ARG A 1 257 ? -16.324 8.609 16.059 1.00 88.31 257 ARG A O 1
ATOM 1939 N N . THR A 1 258 ? -17.867 8.333 17.658 1.00 91.56 258 THR A N 1
ATOM 1940 C CA . THR A 1 258 ? -17.824 6.865 17.655 1.00 91.56 258 THR A CA 1
ATOM 1941 C C . THR A 1 258 ? -19.129 6.267 17.141 1.00 91.56 258 THR A C 1
ATOM 1943 O O . THR A 1 258 ? -20.207 6.599 17.626 1.00 91.56 258 THR A O 1
ATOM 1946 N N . HIS A 1 259 ? -19.001 5.296 16.246 1.00 93.50 259 HIS A N 1
ATOM 1947 C CA . HIS A 1 259 ? -20.058 4.468 15.683 1.00 93.50 259 HIS A CA 1
ATOM 1948 C C . HIS A 1 259 ? -19.878 3.032 16.147 1.00 93.50 259 HIS A C 1
ATOM 1950 O O . HIS A 1 259 ? -18.812 2.427 16.002 1.00 93.50 259 HIS A O 1
ATOM 1956 N N . LYS A 1 260 ? -20.935 2.463 16.721 1.00 94.00 260 LYS A N 1
ATOM 1957 C CA . LYS A 1 260 ? -20.910 1.082 17.195 1.00 94.00 260 LYS A CA 1
ATOM 1958 C C . LYS A 1 260 ? -21.080 0.132 16.014 1.00 94.00 260 LYS A C 1
ATOM 1960 O O . LYS A 1 260 ? -22.113 0.159 15.354 1.00 94.00 260 LYS A O 1
ATOM 1965 N N . ILE A 1 261 ? -20.120 -0.767 15.822 1.00 94.81 261 ILE A N 1
ATOM 1966 C CA . ILE A 1 261 ? -20.250 -1.877 14.877 1.00 94.81 261 ILE A CA 1
ATOM 1967 C C . ILE A 1 261 ? -20.691 -3.114 15.657 1.00 94.81 261 ILE A C 1
ATOM 1969 O O . ILE A 1 261 ? -20.262 -3.363 16.788 1.00 94.81 261 ILE A O 1
ATOM 1973 N N . SER A 1 262 ? -21.618 -3.884 15.089 1.00 92.75 262 SER A N 1
ATOM 1974 C CA . SER A 1 262 ? -22.092 -5.093 15.752 1.00 92.75 262 SER A CA 1
ATOM 1975 C C . SER A 1 262 ? -20.964 -6.117 15.808 1.00 92.75 262 SER A C 1
ATOM 1977 O O . SER A 1 262 ? -20.444 -6.534 14.778 1.00 92.75 262 SER A O 1
ATOM 1979 N N . SER A 1 263 ? -20.646 -6.630 16.999 1.00 89.38 263 SER A N 1
ATOM 1980 C CA . SER A 1 263 ? -19.672 -7.721 17.143 1.00 89.38 263 SER A CA 1
ATOM 1981 C C . SER A 1 263 ? -20.137 -9.033 16.499 1.00 89.38 263 SER A C 1
ATOM 1983 O O . SER A 1 263 ? -19.401 -10.012 16.520 1.00 89.38 263 SER A O 1
ATOM 1985 N N . ARG A 1 264 ? -21.367 -9.107 15.974 1.00 91.94 264 ARG A N 1
ATOM 1986 C CA . ARG A 1 264 ? -21.818 -10.229 15.136 1.00 91.94 264 ARG A CA 1
ATOM 1987 C C . ARG A 1 264 ? -21.388 -10.086 13.675 1.00 91.94 264 ARG A C 1
ATOM 1989 O O . ARG A 1 264 ? -21.366 -11.095 12.987 1.00 91.94 264 ARG A O 1
ATOM 1996 N N . GLN A 1 265 ? -21.095 -8.868 13.217 1.00 92.06 265 GLN A N 1
ATOM 1997 C CA . GLN A 1 265 ? -20.665 -8.602 11.842 1.00 92.06 265 GLN A CA 1
ATOM 1998 C C . GLN A 1 265 ? -19.185 -8.931 11.658 1.00 92.06 265 GLN A C 1
ATOM 2000 O O . GLN A 1 265 ? -18.825 -9.603 10.699 1.00 92.06 265 GLN A O 1
ATOM 2005 N N . TRP A 1 266 ? -18.336 -8.502 12.598 1.00 94.31 266 TRP A N 1
ATOM 2006 C CA . TRP A 1 266 ? -16.900 -8.747 12.510 1.00 94.31 266 TRP A CA 1
ATOM 2007 C C . TRP A 1 266 ? -16.239 -8.790 13.887 1.00 94.31 266 TRP A C 1
ATOM 2009 O O . TRP A 1 266 ? -16.504 -7.943 14.745 1.00 94.31 266 TRP A O 1
ATOM 2019 N N . ARG A 1 267 ? -15.367 -9.781 14.105 1.00 93.25 267 ARG A N 1
ATOM 2020 C CA . ARG A 1 267 ? -14.514 -9.903 15.297 1.00 93.25 267 ARG A CA 1
ATOM 2021 C C . ARG A 1 267 ? -13.054 -10.070 14.885 1.00 93.25 267 ARG A C 1
ATOM 2023 O O . ARG A 1 267 ? -12.559 -11.200 14.887 1.00 93.25 267 ARG A O 1
ATOM 2030 N N . PRO A 1 268 ? -12.324 -8.982 14.594 1.00 91.88 268 PRO A N 1
ATOM 2031 C CA . PRO A 1 268 ? -10.968 -9.080 14.070 1.00 91.88 268 PRO A CA 1
ATOM 2032 C C . PRO A 1 268 ? -10.026 -9.868 14.995 1.00 91.88 268 PRO A C 1
ATOM 2034 O O . PRO A 1 268 ? -9.244 -10.687 14.521 1.00 91.88 268 PRO A O 1
ATOM 2037 N N . ALA A 1 269 ? -10.182 -9.756 16.321 1.00 90.12 269 ALA A N 1
ATOM 2038 C CA . ALA A 1 269 ? -9.408 -10.548 17.284 1.00 90.12 269 ALA A CA 1
ATOM 2039 C C . ALA A 1 269 ? -9.574 -12.074 17.104 1.00 90.12 269 ALA A C 1
ATOM 2041 O O . ALA A 1 269 ? -8.656 -12.848 17.375 1.00 90.12 269 ALA A O 1
ATOM 2042 N N . ARG A 1 270 ? -10.732 -12.543 16.627 1.00 92.12 270 ARG A N 1
ATOM 2043 C CA . ARG A 1 270 ? -11.010 -13.974 16.425 1.00 92.12 270 ARG A CA 1
ATOM 2044 C C . ARG A 1 270 ? -10.808 -14.408 14.980 1.00 92.12 270 ARG A C 1
ATOM 2046 O O . ARG A 1 270 ? -10.264 -15.481 14.758 1.00 92.12 270 ARG A O 1
ATOM 2053 N N . GLU A 1 271 ? -11.216 -13.570 14.037 1.00 94.00 271 GLU A N 1
ATOM 2054 C CA . GLU A 1 271 ? -11.343 -13.923 12.622 1.00 94.00 271 GLU A CA 1
ATOM 2055 C C . GLU A 1 271 ? -10.096 -13.611 11.794 1.00 94.00 271 GLU A C 1
ATOM 2057 O O . GLU A 1 271 ? -9.899 -14.260 10.776 1.00 94.00 271 GLU A O 1
ATOM 2062 N N . VAL A 1 272 ? -9.249 -12.659 12.206 1.00 95.56 272 VAL A N 1
ATOM 2063 C CA . VAL A 1 272 ? -8.061 -12.271 11.426 1.00 95.56 272 VAL A CA 1
ATOM 2064 C C . VAL A 1 272 ? -6.860 -13.142 11.786 1.00 95.56 272 VAL A C 1
ATOM 2066 O O . VAL A 1 272 ? -6.530 -13.302 12.968 1.00 95.56 272 VAL A O 1
ATOM 2069 N N . SER A 1 273 ? -6.199 -13.687 10.769 1.00 96.12 273 SER A N 1
ATOM 2070 C CA . SER A 1 273 ? -5.042 -14.582 10.866 1.00 96.12 273 SER A CA 1
ATOM 2071 C C . SER A 1 273 ? -3.860 -14.088 10.029 1.00 96.12 273 SER A C 1
ATOM 2073 O O . SER A 1 273 ? -3.996 -13.198 9.197 1.00 96.12 273 SER A O 1
ATOM 2075 N N . VAL A 1 274 ? -2.673 -14.658 10.259 1.00 97.25 274 VAL A N 1
ATOM 2076 C CA . VAL A 1 274 ? -1.501 -14.393 9.407 1.00 97.25 274 VAL A CA 1
ATOM 2077 C C . VAL A 1 274 ? -1.795 -14.863 7.984 1.00 97.25 274 VAL A C 1
ATOM 2079 O O . VAL A 1 274 ? -2.295 -15.968 7.797 1.00 97.25 274 VAL A O 1
ATOM 2082 N N . GLY A 1 275 ? -1.466 -14.027 7.003 1.00 97.50 275 GLY A N 1
ATOM 2083 C CA . GLY A 1 275 ? -1.760 -14.239 5.589 1.00 97.50 275 GLY A CA 1
ATOM 2084 C C . GLY A 1 275 ? -3.069 -13.602 5.128 1.00 97.50 275 GLY A C 1
ATOM 2085 O O . GLY A 1 275 ? -3.239 -13.431 3.925 1.00 97.50 275 GLY A O 1
ATOM 2086 N N . ASP A 1 276 ? -3.959 -13.202 6.044 1.00 97.75 276 ASP A N 1
ATOM 2087 C CA . ASP A 1 276 ? -5.192 -12.521 5.653 1.00 97.75 276 ASP A CA 1
ATOM 2088 C C . ASP A 1 276 ? -4.896 -11.134 5.076 1.00 97.75 276 ASP A C 1
ATOM 2090 O O . ASP A 1 276 ? -4.090 -10.375 5.629 1.00 97.75 276 ASP A O 1
ATOM 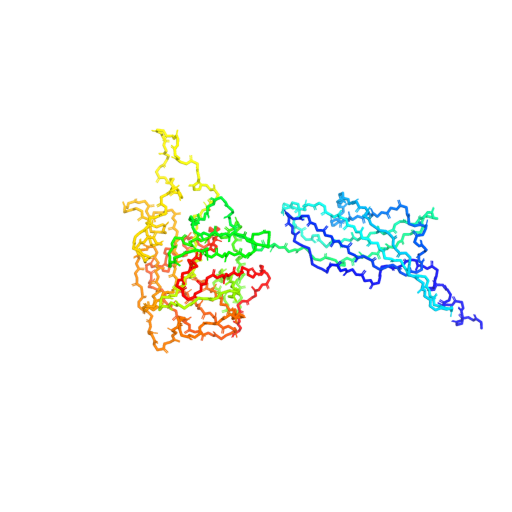2094 N N . SER A 1 277 ? -5.619 -10.793 4.009 1.00 97.44 277 SER A N 1
ATOM 2095 C CA . SER A 1 277 ? -5.694 -9.440 3.469 1.00 97.44 277 SER A CA 1
ATOM 2096 C C . SER A 1 277 ? -6.896 -8.712 4.066 1.00 97.44 277 SER A C 1
ATOM 2098 O O . SER A 1 277 ? -8.010 -9.242 4.062 1.00 97.44 277 SER A O 1
ATOM 2100 N N . VAL A 1 278 ? -6.693 -7.503 4.589 1.00 97.81 278 VAL A N 1
ATOM 2101 C CA . VAL A 1 278 ? -7.758 -6.662 5.148 1.00 97.81 278 VAL A CA 1
ATOM 2102 C C . VAL A 1 278 ? -7.740 -5.305 4.453 1.00 97.81 278 VAL A C 1
ATOM 2104 O O . VAL A 1 278 ? -6.757 -4.575 4.545 1.00 97.81 278 VAL A O 1
ATOM 2107 N N . GLY A 1 279 ? -8.822 -4.980 3.750 1.00 97.62 279 GLY A N 1
ATOM 2108 C CA . GLY A 1 279 ? -8.992 -3.746 2.987 1.00 97.62 279 GLY A CA 1
ATOM 2109 C C . GLY A 1 279 ? -9.934 -2.760 3.665 1.00 97.62 279 GLY A C 1
ATOM 2110 O O . GLY A 1 279 ? -10.933 -3.169 4.253 1.00 97.62 279 GLY A O 1
ATOM 2111 N N . LEU A 1 280 ? -9.642 -1.468 3.538 1.00 97.94 280 LEU A N 1
ATOM 2112 C CA . LEU A 1 280 ? -10.487 -0.367 3.986 1.00 97.94 280 LEU A CA 1
ATOM 2113 C C . LEU A 1 280 ? -10.871 0.493 2.781 1.00 97.94 280 LEU A C 1
ATOM 2115 O O . LEU A 1 280 ? -10.013 1.111 2.156 1.00 97.94 280 LEU A O 1
ATOM 2119 N N . LEU A 1 281 ? -12.166 0.530 2.473 1.00 97.56 281 LEU A N 1
ATOM 2120 C CA . LEU A 1 281 ? -12.759 1.422 1.484 1.00 97.56 281 LEU A CA 1
ATOM 2121 C C . LEU A 1 281 ? -13.471 2.561 2.202 1.00 97.56 281 LEU A C 1
ATOM 2123 O O . LEU A 1 281 ? -14.302 2.334 3.082 1.00 97.56 281 LEU A O 1
ATOM 2127 N N . PHE A 1 282 ? -13.204 3.779 1.758 1.00 97.25 282 PHE A N 1
ATOM 2128 C CA . PHE A 1 282 ? -13.912 4.965 2.197 1.00 97.25 282 PHE A CA 1
ATOM 2129 C C . PHE A 1 282 ? -14.482 5.723 1.000 1.00 97.25 282 PHE A C 1
ATOM 2131 O O . PHE A 1 282 ? -13.753 6.071 0.070 1.00 97.25 282 PHE A O 1
ATOM 2138 N N . SER A 1 283 ? -15.786 5.987 1.029 1.00 95.25 283 SER A N 1
ATOM 2139 C CA . SER A 1 283 ? -16.472 6.912 0.122 1.00 95.25 283 SER A CA 1
ATOM 2140 C C . SER A 1 283 ? -17.203 7.990 0.921 1.00 95.25 283 SER A C 1
ATOM 2142 O O . SER A 1 283 ? -17.217 7.963 2.146 1.00 95.25 283 SER A O 1
ATOM 2144 N N . PHE A 1 284 ? -17.810 8.961 0.234 1.00 89.12 284 PHE A N 1
ATOM 2145 C CA . PHE A 1 284 ? -18.421 10.153 0.849 1.00 89.12 284 PHE A CA 1
ATOM 2146 C C . PHE A 1 284 ? -19.353 9.878 2.031 1.00 89.12 284 PHE A C 1
ATOM 2148 O O . PHE A 1 284 ? -19.428 10.683 2.952 1.00 89.12 284 PHE A O 1
ATOM 2155 N N . ASP A 1 285 ? -20.076 8.774 1.965 1.00 93.00 285 ASP A N 1
ATOM 2156 C CA . ASP A 1 285 ? -21.199 8.417 2.816 1.00 93.00 285 ASP A CA 1
ATOM 2157 C C . ASP A 1 285 ? -21.013 7.075 3.524 1.00 93.00 285 ASP A C 1
ATOM 2159 O O . ASP A 1 285 ? -21.831 6.731 4.368 1.00 93.00 285 ASP A O 1
ATOM 2163 N N . ARG A 1 286 ? -19.947 6.316 3.238 1.00 95.62 286 ARG A N 1
ATOM 2164 C CA . ARG A 1 286 ? -19.747 5.003 3.861 1.00 95.62 286 ARG A CA 1
ATOM 2165 C C . ARG A 1 286 ? -18.293 4.618 4.062 1.00 95.62 286 ARG A C 1
ATOM 2167 O O . ARG A 1 286 ? -17.403 4.980 3.292 1.00 95.62 286 ARG A O 1
ATOM 2174 N N . VAL A 1 287 ? -18.093 3.785 5.076 1.00 97.12 287 VAL A N 1
ATOM 2175 C CA . VAL A 1 287 ? -16.843 3.079 5.359 1.00 97.12 287 VAL A CA 1
ATOM 2176 C C . VAL A 1 287 ? -17.107 1.582 5.269 1.00 97.12 287 VAL A C 1
ATOM 2178 O O . VAL A 1 287 ? -18.010 1.073 5.934 1.00 97.12 287 VAL A O 1
ATOM 2181 N N . ALA A 1 288 ? -16.318 0.872 4.467 1.00 97.19 288 ALA A N 1
ATOM 2182 C CA . ALA A 1 288 ? -16.424 -0.570 4.295 1.00 97.19 288 ALA A CA 1
ATOM 2183 C C . ALA A 1 288 ? -15.089 -1.271 4.575 1.00 97.19 288 ALA A C 1
ATOM 2185 O O . ALA A 1 288 ? -14.029 -0.809 4.153 1.00 97.19 288 ALA A O 1
ATOM 2186 N N . VAL A 1 289 ? -15.146 -2.404 5.276 1.00 97.56 289 VAL A N 1
ATOM 2187 C CA . VAL A 1 289 ? -13.991 -3.261 5.563 1.00 97.56 289 VAL A CA 1
ATOM 2188 C C . VAL A 1 289 ? -14.168 -4.597 4.863 1.00 97.56 289 VAL A C 1
ATOM 2190 O O . VAL A 1 289 ? -15.181 -5.276 5.052 1.00 97.56 289 VAL A O 1
ATOM 2193 N N . TYR A 1 290 ? -13.149 -4.994 4.111 1.00 97.88 290 TYR A N 1
ATOM 2194 C CA . TYR A 1 290 ? -13.071 -6.277 3.424 1.00 97.88 290 TYR A CA 1
ATOM 2195 C C . TYR A 1 290 ? -12.022 -7.157 4.099 1.00 97.88 290 TYR A C 1
ATOM 2197 O O . TYR A 1 290 ? -10.960 -6.670 4.472 1.00 97.88 290 TYR A O 1
ATOM 2205 N N . GLN A 1 291 ? -12.286 -8.455 4.226 1.00 97.31 291 GLN A N 1
ATOM 2206 C CA . GLN A 1 291 ? -11.299 -9.449 4.650 1.00 97.31 291 GLN A CA 1
ATOM 2207 C C . GLN A 1 291 ? -11.259 -10.570 3.616 1.00 97.31 291 GLN A C 1
ATOM 2209 O O . GLN A 1 291 ? -12.275 -11.226 3.385 1.00 97.31 291 GLN A O 1
ATOM 2214 N N . ASN A 1 292 ? -10.092 -10.791 3.011 1.00 96.75 292 ASN A N 1
ATOM 2215 C CA . ASN A 1 292 ? -9.867 -11.773 1.947 1.00 96.75 292 ASN A CA 1
ATOM 2216 C C . ASN A 1 292 ? -10.880 -11.636 0.801 1.00 96.75 292 ASN A C 1
ATOM 2218 O O . ASN A 1 292 ? -11.474 -12.616 0.361 1.00 96.75 292 ASN A O 1
ATOM 2222 N N . GLY A 1 293 ? -11.141 -10.400 0.370 1.00 95.94 293 GLY A N 1
ATOM 2223 C CA . GLY A 1 293 ? -12.116 -10.121 -0.684 1.00 95.94 293 GLY A CA 1
ATOM 2224 C C . GLY A 1 293 ? -13.579 -10.055 -0.227 1.00 95.94 293 GLY A C 1
ATOM 2225 O O . GLY A 1 293 ? -14.428 -9.628 -0.994 1.00 95.94 293 GLY A O 1
ATOM 2226 N N . VAL A 1 294 ? -13.900 -10.443 1.011 1.00 96.75 294 VAL A N 1
ATOM 2227 C CA . VAL A 1 294 ? -15.288 -10.524 1.497 1.00 96.75 294 VAL A CA 1
ATOM 2228 C C . VAL A 1 294 ? -15.636 -9.312 2.354 1.00 96.75 294 VAL A C 1
ATOM 2230 O O . VAL A 1 294 ? -14.923 -9.014 3.313 1.00 96.75 294 VAL A O 1
ATOM 2233 N N . LEU A 1 295 ? -16.757 -8.649 2.060 1.00 96.88 295 LEU A N 1
ATOM 2234 C CA . LEU A 1 295 ? -17.290 -7.554 2.874 1.00 96.88 295 LEU A CA 1
ATOM 2235 C C . LEU A 1 295 ? -17.626 -8.042 4.296 1.00 96.88 295 LEU A C 1
ATOM 2237 O O . LEU A 1 295 ? -18.440 -8.948 4.479 1.00 96.88 295 LEU A O 1
ATOM 2241 N N . ARG A 1 296 ? -17.002 -7.437 5.311 1.00 96.44 296 ARG A N 1
ATOM 2242 C CA . ARG A 1 296 ? -17.211 -7.760 6.737 1.00 96.44 296 ARG A CA 1
ATOM 2243 C C . ARG A 1 296 ? -17.983 -6.687 7.482 1.00 96.44 296 ARG A C 1
ATOM 2245 O O . ARG A 1 296 ? -18.800 -6.994 8.346 1.00 96.44 296 ARG A O 1
ATOM 2252 N N . VAL A 1 297 ? -17.704 -5.430 7.164 1.00 96.88 297 VAL A N 1
ATOM 2253 C CA . VAL A 1 297 ? -18.323 -4.269 7.800 1.00 96.88 297 VAL A CA 1
ATOM 2254 C C . VAL A 1 297 ? -18.675 -3.270 6.717 1.00 96.88 297 VAL A C 1
ATOM 2256 O O . VAL A 1 297 ? -17.849 -2.991 5.857 1.00 96.88 297 VAL A O 1
ATOM 2259 N N . GLU A 1 298 ? -19.867 -2.696 6.806 1.00 96.81 298 GLU A N 1
ATOM 2260 C CA . GLU A 1 298 ? -20.253 -1.494 6.077 1.00 96.81 298 GLU A CA 1
ATOM 2261 C C . GLU A 1 298 ? -21.002 -0.585 7.052 1.00 96.81 298 GLU A C 1
ATOM 2263 O O . GLU A 1 298 ? -21.937 -1.022 7.729 1.00 96.81 298 GLU A O 1
ATOM 2268 N N . VAL A 1 299 ? -20.557 0.663 7.168 1.00 96.62 299 VAL A N 1
ATOM 2269 C CA . VAL A 1 299 ? -21.174 1.680 8.022 1.00 96.62 299 VAL A CA 1
ATOM 2270 C C . VAL A 1 299 ? -21.508 2.884 7.163 1.00 96.62 299 VAL A C 1
ATOM 2272 O O . VAL A 1 299 ? -20.620 3.447 6.526 1.00 96.62 299 VAL A O 1
ATOM 2275 N N . GLN A 1 300 ? -22.781 3.271 7.170 1.00 96.31 300 GLN A N 1
ATOM 2276 C CA . GLN A 1 300 ? -23.248 4.521 6.580 1.00 96.31 300 GLN A CA 1
ATOM 2277 C C . GLN A 1 300 ? -22.992 5.662 7.568 1.00 96.31 300 GLN A C 1
ATOM 2279 O O . GLN A 1 300 ? -23.325 5.548 8.750 1.00 96.31 300 GLN A O 1
ATOM 2284 N N . LEU A 1 301 ? -22.380 6.738 7.087 1.00 95.12 301 LEU A N 1
ATOM 2285 C CA . LEU A 1 301 ? -22.117 7.948 7.853 1.00 95.12 301 LEU A CA 1
ATOM 2286 C C . LEU A 1 301 ? -23.389 8.792 7.955 1.00 95.12 301 LEU A C 1
ATOM 2288 O O . LEU A 1 301 ? -24.198 8.827 7.029 1.00 95.12 301 LEU A O 1
ATOM 2292 N N . GLY A 1 302 ? -23.562 9.495 9.075 1.00 94.75 302 GLY A N 1
ATOM 2293 C CA . GLY A 1 302 ? -24.652 10.466 9.203 1.00 94.75 302 GLY A CA 1
ATOM 2294 C C . GLY A 1 302 ? -24.444 11.678 8.287 1.00 94.75 302 GLY A C 1
ATOM 2295 O O . GLY A 1 302 ? -23.314 11.968 7.892 1.00 94.75 302 GLY A O 1
ATOM 2296 N N . ASP A 1 303 ? -25.510 12.429 7.994 1.00 94.56 303 ASP A N 1
ATOM 2297 C CA . ASP A 1 303 ? -25.472 13.570 7.059 1.00 94.56 303 ASP A CA 1
ATOM 2298 C C . ASP A 1 303 ? -24.381 14.603 7.390 1.00 94.56 303 ASP A C 1
ATOM 2300 O O . ASP A 1 303 ? -23.690 15.088 6.489 1.00 94.56 303 ASP A O 1
ATOM 2304 N N . ASP A 1 304 ? -24.180 14.910 8.674 1.00 92.12 304 ASP A N 1
ATOM 2305 C CA . ASP A 1 304 ? -23.143 15.841 9.138 1.00 92.12 304 ASP A CA 1
ATOM 2306 C C . ASP A 1 304 ? -21.729 15.331 8.817 1.00 92.12 304 ASP A C 1
ATOM 2308 O O . ASP A 1 304 ? -20.878 16.070 8.318 1.00 92.12 304 ASP A O 1
ATOM 2312 N N . GLU A 1 305 ? -21.470 14.050 9.081 1.00 92.50 305 GLU A N 1
ATOM 2313 C CA . GLU A 1 305 ? -20.166 13.414 8.872 1.00 92.50 305 GLU A CA 1
ATOM 2314 C C . GLU A 1 305 ? -19.888 13.185 7.390 1.00 92.50 305 GLU A C 1
ATOM 2316 O O . GLU A 1 305 ? -18.765 13.400 6.935 1.00 92.50 305 GLU A O 1
ATOM 2321 N N . ALA A 1 306 ? -20.911 12.812 6.620 1.00 92.75 306 ALA A N 1
ATOM 2322 C CA . ALA A 1 306 ? -20.829 12.699 5.172 1.00 92.75 306 ALA A CA 1
ATOM 2323 C C . ALA A 1 306 ? -20.582 14.069 4.520 1.00 92.75 306 ALA A C 1
ATOM 2325 O O . ALA A 1 306 ? -19.831 14.192 3.551 1.00 92.75 306 ALA A O 1
ATOM 2326 N N . SER A 1 307 ? -21.180 15.140 5.049 1.00 91.81 307 SER A N 1
ATOM 2327 C CA . SER A 1 307 ? -20.942 16.510 4.575 1.00 91.81 307 SER A CA 1
ATOM 2328 C C . SER A 1 307 ? -19.519 16.978 4.872 1.00 91.81 307 SER A C 1
ATOM 2330 O O . SER A 1 307 ? -18.858 17.508 3.979 1.00 91.81 307 SER A O 1
ATOM 2332 N N . LEU A 1 308 ? -19.014 16.703 6.077 1.00 89.69 308 LEU A N 1
ATOM 2333 C CA . LEU A 1 308 ? -17.623 16.965 6.444 1.00 89.69 308 LEU A CA 1
ATOM 2334 C C . LEU A 1 308 ? -16.650 16.176 5.557 1.00 89.69 308 LEU A C 1
ATOM 2336 O O . LEU A 1 308 ? -15.739 16.747 4.962 1.00 89.69 308 LEU A O 1
ATOM 2340 N N . SER A 1 309 ? -16.896 14.876 5.394 1.00 90.25 309 SER A N 1
ATOM 2341 C CA . SER A 1 309 ? -16.088 13.979 4.563 1.00 90.25 309 SER A CA 1
ATOM 2342 C C . SER A 1 309 ? -16.028 14.446 3.110 1.00 90.25 309 SER A C 1
ATOM 2344 O O . SER A 1 309 ? -14.949 14.491 2.522 1.00 90.25 309 SER A O 1
ATOM 2346 N N . ARG A 1 310 ? -17.161 14.877 2.534 1.00 91.62 310 ARG A N 1
ATOM 2347 C CA . ARG A 1 310 ? -17.217 15.448 1.176 1.00 91.62 310 ARG A CA 1
ATOM 2348 C C . ARG A 1 310 ? -16.314 16.669 1.011 1.00 91.62 310 ARG A C 1
ATOM 2350 O O . ARG A 1 310 ? -15.671 16.786 -0.030 1.00 91.62 310 ARG A O 1
ATOM 2357 N N . GLY A 1 311 ? -16.221 17.532 2.024 1.00 91.44 311 GLY A N 1
ATOM 2358 C CA . GLY A 1 311 ? -15.312 18.684 2.018 1.00 91.44 311 GLY A CA 1
ATOM 2359 C C . GLY A 1 311 ? -13.830 18.295 1.925 1.00 91.44 311 GLY A C 1
ATOM 2360 O O . GLY A 1 311 ? -13.044 19.010 1.311 1.00 91.44 311 GLY A O 1
ATOM 2361 N N . HIS A 1 312 ? -13.466 17.126 2.457 1.00 92.00 312 HIS A N 1
ATOM 2362 C CA . HIS A 1 312 ? -12.087 16.629 2.530 1.00 92.00 312 HIS A CA 1
ATOM 2363 C C . HIS A 1 312 ? -11.720 15.596 1.458 1.00 92.00 312 HIS A C 1
ATOM 2365 O O . HIS A 1 312 ? -10.581 15.150 1.368 1.00 92.00 312 HIS A O 1
ATOM 2371 N N . MET A 1 313 ? -12.648 15.209 0.592 1.00 91.38 313 MET A N 1
ATOM 2372 C CA . MET A 1 313 ? -12.374 14.220 -0.460 1.00 91.38 313 MET A CA 1
ATOM 2373 C C . MET A 1 313 ? -11.474 14.733 -1.578 1.00 91.38 313 MET A C 1
ATOM 2375 O O . MET A 1 313 ? -10.863 13.955 -2.313 1.00 91.38 313 MET A O 1
ATOM 2379 N N . ALA A 1 314 ? -11.387 16.056 -1.706 1.00 91.00 314 ALA A N 1
ATOM 2380 C CA . ALA A 1 314 ? -10.411 16.707 -2.560 1.00 91.00 314 ALA A CA 1
ATOM 2381 C C . ALA A 1 314 ? -8.996 16.698 -1.949 1.00 91.00 314 ALA A C 1
ATOM 2383 O O . ALA A 1 314 ? -8.036 16.899 -2.694 1.00 91.00 314 ALA A O 1
ATOM 2384 N N . SER A 1 315 ? -8.863 16.442 -0.645 1.00 93.25 315 SER A N 1
ATOM 2385 C CA . SER A 1 315 ? -7.588 16.349 0.066 1.00 93.25 315 SER A CA 1
ATOM 2386 C C . SER A 1 315 ? -6.918 14.999 -0.150 1.00 93.25 315 SER A C 1
ATOM 2388 O O . SER A 1 315 ? -7.558 14.007 -0.503 1.00 93.25 315 SER A O 1
ATOM 2390 N N . ASP A 1 316 ? -5.612 14.973 0.068 1.00 94.75 316 ASP A N 1
ATOM 2391 C CA . ASP A 1 316 ? -4.854 13.734 0.114 1.00 94.75 316 ASP A CA 1
ATOM 2392 C C . ASP A 1 316 ? -5.135 12.985 1.414 1.00 94.75 316 ASP A C 1
ATOM 2394 O O . ASP A 1 316 ? -5.389 13.589 2.457 1.00 94.75 316 ASP A O 1
ATOM 2398 N N . TRP A 1 317 ? -5.148 11.658 1.320 1.00 96.00 317 TRP A N 1
ATOM 2399 C CA . TRP A 1 317 ? -5.480 10.764 2.420 1.00 96.00 317 TRP A CA 1
ATOM 2400 C C . TRP A 1 317 ? -4.341 9.788 2.634 1.00 96.00 317 TRP A C 1
ATOM 2402 O O . TRP A 1 317 ? -3.947 9.097 1.704 1.00 96.00 317 TRP A O 1
ATOM 2412 N N . TRP A 1 318 ? -3.842 9.686 3.855 1.00 96.56 318 TRP A N 1
ATOM 2413 C CA . TRP A 1 318 ? -2.821 8.730 4.254 1.00 96.56 318 TRP A CA 1
ATOM 2414 C C . TRP A 1 318 ? -3.466 7.579 5.013 1.00 96.56 318 TRP A C 1
ATOM 2416 O O . TRP A 1 318 ? -4.392 7.783 5.800 1.00 96.56 318 TRP A O 1
ATOM 2426 N N . ALA A 1 319 ? -2.968 6.367 4.786 1.00 97.06 319 ALA A N 1
ATOM 2427 C CA . ALA A 1 319 ? -3.361 5.211 5.572 1.00 97.06 319 ALA A CA 1
ATOM 2428 C C . ALA A 1 319 ? -2.793 5.345 6.984 1.00 97.06 319 ALA A C 1
ATOM 2430 O O . ALA A 1 319 ? -1.629 5.702 7.161 1.00 97.06 319 ALA A O 1
ATOM 2431 N N . VAL A 1 320 ? -3.602 5.013 7.982 1.00 95.88 320 VAL A N 1
ATOM 2432 C CA . VAL A 1 320 ? -3.200 4.931 9.387 1.00 95.88 320 VAL A CA 1
ATOM 2433 C C . VAL A 1 320 ? -3.502 3.530 9.876 1.00 95.88 320 VAL A C 1
ATOM 2435 O O . VAL A 1 320 ? -4.559 2.973 9.590 1.00 95.88 320 VAL A O 1
ATOM 2438 N N . LEU A 1 321 ? -2.567 2.917 10.586 1.00 95.81 321 LEU A N 1
ATOM 2439 C CA . LEU A 1 321 ? -2.774 1.601 11.167 1.00 95.81 321 LEU A CA 1
ATOM 2440 C C . LEU A 1 321 ? -2.267 1.605 12.598 1.00 95.81 321 LEU A C 1
ATOM 2442 O O . LEU A 1 321 ? -1.169 2.084 12.860 1.00 95.81 321 LEU A O 1
ATOM 2446 N N . ASP A 1 322 ? -3.017 0.996 13.506 1.00 94.44 322 ASP A N 1
ATOM 2447 C CA . ASP A 1 322 ? -2.532 0.684 14.849 1.00 94.44 322 ASP A CA 1
ATOM 2448 C C . ASP A 1 322 ? -2.251 -0.816 14.942 1.00 94.44 322 ASP A C 1
ATOM 2450 O O . ASP A 1 322 ? -3.176 -1.630 15.002 1.00 94.44 322 ASP A O 1
ATOM 2454 N N . VAL A 1 323 ? -0.970 -1.202 14.911 1.00 93.94 323 VAL A N 1
ATOM 2455 C CA . VAL A 1 323 ? -0.531 -2.608 14.922 1.00 93.94 323 VAL A CA 1
ATOM 2456 C C . VAL A 1 323 ? -0.646 -3.165 16.341 1.00 93.94 323 VAL A C 1
ATOM 2458 O O . VAL A 1 323 ? 0.339 -3.305 17.072 1.00 93.94 323 VAL A O 1
ATOM 2461 N N . LEU A 1 324 ? -1.878 -3.465 16.751 1.00 91.25 324 LEU A N 1
ATOM 2462 C CA . LEU A 1 324 ? -2.252 -3.705 18.139 1.00 91.25 324 LEU A CA 1
ATOM 2463 C C . LEU A 1 324 ? -2.728 -5.137 18.439 1.00 91.25 324 LEU A C 1
ATOM 2465 O O . LEU A 1 324 ? -3.355 -5.816 17.626 1.00 91.25 324 LEU A O 1
ATOM 2469 N N . GLY A 1 325 ? -2.463 -5.585 19.671 1.00 90.06 325 GLY A N 1
ATOM 2470 C CA . GLY A 1 325 ? -2.994 -6.823 20.222 1.00 90.06 325 GLY A CA 1
ATOM 2471 C C . GLY A 1 325 ? -2.556 -8.052 19.428 1.00 90.06 325 GLY A C 1
ATOM 2472 O O . GLY A 1 325 ? -1.353 -8.303 19.321 1.00 90.06 325 GLY A O 1
ATOM 2473 N N . LYS A 1 326 ? -3.518 -8.836 18.923 1.00 92.50 326 LYS A N 1
ATOM 2474 C CA . LYS A 1 326 ? -3.268 -10.085 18.194 1.00 92.50 326 LYS A CA 1
ATOM 2475 C C . LYS A 1 326 ? -2.441 -9.857 16.942 1.00 92.50 326 LYS A C 1
ATOM 2477 O O . LYS A 1 326 ? -1.606 -10.690 16.631 1.00 92.50 326 LYS A O 1
ATOM 2482 N N . VAL A 1 327 ? -2.634 -8.751 16.235 1.00 95.12 327 VAL A N 1
ATOM 2483 C CA . VAL A 1 327 ? -1.808 -8.431 15.070 1.00 95.12 327 VAL A CA 1
ATOM 2484 C C . VAL A 1 327 ? -0.539 -7.739 15.558 1.00 95.12 327 VAL A C 1
ATOM 2486 O O . VAL A 1 327 ? -0.587 -6.756 16.300 1.00 95.12 327 VAL A O 1
ATOM 2489 N N . SER A 1 328 ? 0.612 -8.302 15.198 1.00 96.50 328 SER A N 1
ATOM 2490 C CA . SER A 1 328 ? 1.938 -7.804 15.582 1.00 96.50 328 SER A CA 1
ATOM 2491 C C . SER A 1 328 ? 2.803 -7.444 14.379 1.00 96.50 328 SER A C 1
ATOM 2493 O O . SER A 1 328 ? 3.858 -6.843 14.560 1.00 96.50 328 SER A O 1
ATOM 2495 N N . GLY A 1 329 ? 2.364 -7.766 13.163 1.00 97.62 329 GLY A N 1
ATOM 2496 C CA . GLY A 1 329 ? 3.033 -7.381 11.930 1.00 97.62 329 GLY A CA 1
ATOM 2497 C C . GLY A 1 329 ? 2.045 -7.251 10.783 1.00 97.62 329 GLY A C 1
ATOM 2498 O O . GLY A 1 329 ? 1.154 -8.091 10.640 1.00 97.62 329 GLY A O 1
ATOM 2499 N N . VAL A 1 330 ? 2.212 -6.206 9.979 1.00 98.00 330 VAL A N 1
ATOM 2500 C CA . VAL A 1 330 ? 1.383 -5.907 8.807 1.00 98.00 330 VAL A CA 1
ATOM 2501 C C . VAL A 1 330 ? 2.256 -5.427 7.654 1.00 98.00 330 VAL A C 1
ATOM 2503 O O . VAL A 1 330 ? 3.265 -4.758 7.876 1.00 98.00 330 VAL A O 1
ATOM 2506 N N . ARG A 1 331 ? 1.861 -5.756 6.429 1.00 97.69 331 ARG A N 1
ATOM 2507 C CA . ARG A 1 331 ? 2.414 -5.220 5.184 1.00 97.69 331 ARG A CA 1
ATOM 2508 C C . ARG A 1 331 ? 1.364 -4.329 4.534 1.00 97.69 331 ARG A C 1
ATOM 2510 O O . ARG A 1 331 ? 0.211 -4.743 4.483 1.00 97.69 331 ARG A O 1
ATOM 2517 N N . LEU A 1 332 ? 1.736 -3.152 4.042 1.00 96.00 332 LEU A N 1
ATOM 2518 C CA . LEU A 1 332 ? 0.867 -2.390 3.141 1.00 96.00 332 LEU A CA 1
ATOM 2519 C C . LEU A 1 332 ? 0.893 -3.033 1.750 1.00 96.00 332 LEU A C 1
ATOM 2521 O O . LEU A 1 332 ? 1.968 -3.269 1.198 1.00 96.00 332 LEU A O 1
ATOM 2525 N N . ASN A 1 333 ? -0.277 -3.323 1.188 1.00 94.62 333 ASN A N 1
ATOM 2526 C CA . ASN A 1 333 ? -0.360 -3.872 -0.162 1.00 94.62 333 ASN A CA 1
ATOM 2527 C C . ASN A 1 333 ? -0.207 -2.755 -1.210 1.00 94.62 333 ASN A C 1
ATOM 2529 O O . ASN A 1 333 ? -0.317 -1.572 -0.893 1.00 94.62 333 ASN A O 1
ATOM 2533 N N . GLY A 1 334 ? 0.097 -3.125 -2.457 1.00 86.81 334 GLY A N 1
ATOM 2534 C CA . GLY A 1 334 ? 0.388 -2.167 -3.529 1.00 86.81 334 GLY A CA 1
ATOM 2535 C C . GLY A 1 334 ? -0.796 -1.266 -3.903 1.00 86.81 334 GLY A C 1
ATOM 2536 O O . GLY A 1 334 ? -1.953 -1.631 -3.733 1.00 86.81 334 GLY A O 1
ATOM 2537 N N . GLU A 1 335 ? -0.493 -0.095 -4.473 1.00 83.19 335 GLU A N 1
ATOM 2538 C CA . GLU A 1 335 ? -1.478 0.926 -4.894 1.00 83.19 335 GLU A CA 1
ATOM 2539 C C . GLU A 1 335 ? -2.455 0.438 -5.990 1.00 83.19 335 GLU A C 1
ATOM 2541 O O . GLU A 1 335 ? -3.497 1.050 -6.221 1.00 83.19 335 GLU A O 1
ATOM 2546 N N . ASP A 1 336 ? -2.106 -0.642 -6.693 1.00 80.94 336 ASP A N 1
ATOM 2547 C CA . ASP A 1 336 ? -2.921 -1.231 -7.760 1.00 80.94 336 ASP A CA 1
ATOM 2548 C C . ASP A 1 336 ? -4.004 -2.194 -7.236 1.00 80.94 336 ASP A C 1
ATOM 2550 O O . ASP A 1 336 ? -4.752 -2.745 -8.041 1.00 80.94 336 ASP A O 1
ATOM 2554 N N . GLU A 1 337 ? -4.115 -2.409 -5.920 1.00 84.94 337 GLU A N 1
ATOM 2555 C CA . GLU A 1 337 ? -5.248 -3.162 -5.384 1.00 84.94 337 GLU A CA 1
ATOM 2556 C C . GLU A 1 337 ? -6.553 -2.373 -5.530 1.00 84.94 337 GLU A C 1
ATOM 2558 O O . GLU A 1 337 ? -6.681 -1.225 -5.100 1.00 84.94 337 GLU A O 1
ATOM 2563 N N . GLU A 1 338 ? -7.544 -3.024 -6.128 1.00 89.00 338 GLU A N 1
ATOM 2564 C CA . GLU A 1 338 ? -8.901 -2.511 -6.235 1.00 89.00 338 GLU A CA 1
ATOM 2565 C C . GLU A 1 338 ? -9.771 -3.114 -5.125 1.00 89.00 338 GLU A C 1
ATOM 2567 O O . GLU A 1 338 ? -9.541 -4.255 -4.706 1.00 89.00 338 GLU A O 1
ATOM 2572 N N . PRO A 1 339 ? -10.778 -2.372 -4.628 1.00 89.56 339 PRO A N 1
ATOM 2573 C CA . PRO A 1 339 ? -11.733 -2.942 -3.698 1.00 89.56 339 PRO A CA 1
ATOM 2574 C C . PRO A 1 339 ? -12.450 -4.128 -4.365 1.00 89.56 339 PRO A C 1
ATOM 2576 O O . PRO A 1 339 ? -12.773 -4.048 -5.554 1.00 89.56 339 PRO A O 1
ATOM 2579 N N . PRO A 1 340 ? -12.723 -5.208 -3.616 1.00 90.56 340 PRO A N 1
ATOM 2580 C CA . PRO A 1 340 ? -13.497 -6.337 -4.119 1.00 90.56 340 PRO A CA 1
ATOM 2581 C C . PRO A 1 340 ? -14.873 -5.905 -4.637 1.00 90.56 340 PRO A C 1
ATOM 2583 O O . PRO A 1 340 ? -15.432 -4.912 -4.159 1.00 90.56 340 PRO A O 1
ATOM 2586 N N . GLU A 1 341 ? -15.399 -6.660 -5.605 1.00 76.06 341 GLU A N 1
ATOM 2587 C CA . GLU A 1 341 ? -16.757 -6.466 -6.138 1.00 76.06 341 GLU A CA 1
ATOM 2588 C C . GLU A 1 341 ? -17.853 -6.784 -5.117 1.00 76.06 341 GLU A C 1
ATOM 2590 O O . GLU A 1 341 ? -17.691 -7.745 -4.328 1.00 76.06 341 GLU A O 1
#